Protein AF-A0A1E9BGU8-F1 (afdb_monomer_lite)

Structure (mmCIF, N/CA/C/O backbone):
data_AF-A0A1E9BGU8-F1
#
_entry.id   AF-A0A1E9BGU8-F1
#
loop_
_atom_site.group_PDB
_atom_site.id
_atom_site.type_symbol
_atom_site.label_atom_id
_atom_site.label_alt_id
_atom_site.label_comp_id
_atom_site.label_asym_id
_atom_site.label_entity_id
_atom_site.label_seq_id
_atom_site.pdbx_PDB_ins_code
_atom_site.Cartn_x
_atom_site.Cartn_y
_atom_site.Cartn_z
_atom_site.occupancy
_atom_site.B_iso_or_equiv
_atom_site.auth_seq_id
_atom_site.auth_comp_id
_atom_site.auth_asym_id
_atom_site.auth_atom_id
_atom_site.pdbx_PDB_model_num
ATOM 1 N N . MET A 1 1 ? 5.482 9.293 1.873 1.00 89.56 1 MET A N 1
ATOM 2 C CA . MET A 1 1 ? 5.888 9.125 0.459 1.00 89.56 1 MET A CA 1
ATOM 3 C C . MET A 1 1 ? 7.129 8.254 0.411 1.00 89.56 1 MET A C 1
ATOM 5 O O . MET A 1 1 ? 7.920 8.327 1.342 1.00 89.56 1 MET A O 1
ATOM 9 N N . VAL A 1 2 ? 7.296 7.452 -0.636 1.00 93.44 2 VAL A N 1
ATOM 10 C CA . VAL A 1 2 ? 8.467 6.584 -0.849 1.00 93.44 2 VAL A CA 1
ATOM 11 C C . VAL A 1 2 ? 9.150 6.979 -2.156 1.00 93.44 2 VAL A C 1
ATOM 13 O O . VAL A 1 2 ? 8.458 7.270 -3.130 1.00 93.44 2 VAL A O 1
ATOM 16 N N . ASN A 1 3 ? 10.486 7.008 -2.185 1.00 94.31 3 ASN A N 1
ATOM 17 C CA . ASN A 1 3 ? 11.248 7.321 -3.396 1.00 94.31 3 ASN A CA 1
ATOM 18 C C . ASN A 1 3 ? 11.248 6.113 -4.350 1.00 94.31 3 ASN A C 1
ATOM 20 O O . ASN A 1 3 ? 12.019 5.166 -4.185 1.00 94.31 3 ASN A O 1
ATOM 24 N N . ALA A 1 4 ? 10.375 6.151 -5.356 1.00 95.06 4 ALA A N 1
ATOM 25 C CA . ALA A 1 4 ? 10.219 5.088 -6.340 1.00 95.06 4 ALA A CA 1
ATOM 26 C C . ALA A 1 4 ? 11.440 4.972 -7.263 1.00 95.06 4 ALA A C 1
ATOM 28 O O . ALA A 1 4 ? 11.800 3.867 -7.656 1.00 95.06 4 ALA A O 1
ATOM 29 N N . THR A 1 5 ? 12.114 6.083 -7.581 1.00 94.81 5 THR A N 1
ATOM 30 C CA . THR A 1 5 ? 13.339 6.066 -8.401 1.00 94.81 5 THR A CA 1
ATOM 31 C C . THR A 1 5 ? 14.452 5.282 -7.711 1.00 94.81 5 THR A C 1
ATOM 33 O O . THR A 1 5 ? 15.125 4.479 -8.354 1.00 94.81 5 THR A O 1
ATOM 36 N N . GLN A 1 6 ? 14.627 5.479 -6.403 1.00 93.44 6 GLN A N 1
ATOM 37 C CA . GLN A 1 6 ? 15.632 4.752 -5.632 1.00 93.44 6 GLN A CA 1
ATOM 38 C C . GLN A 1 6 ? 15.322 3.252 -5.559 1.00 93.44 6 GLN A C 1
ATOM 40 O O . GLN A 1 6 ? 16.230 2.444 -5.741 1.00 93.44 6 GLN A O 1
ATOM 45 N N . LEU A 1 7 ? 14.052 2.882 -5.354 1.00 93.06 7 LEU A N 1
ATOM 46 C CA . LEU A 1 7 ? 13.619 1.480 -5.336 1.00 93.06 7 LEU A CA 1
ATOM 47 C C . LEU A 1 7 ? 13.820 0.797 -6.692 1.00 93.06 7 LEU A C 1
ATOM 49 O O . LEU A 1 7 ? 14.404 -0.281 -6.764 1.00 93.06 7 LEU A O 1
ATOM 53 N N . ALA A 1 8 ? 13.384 1.441 -7.776 1.00 94.94 8 ALA A N 1
ATOM 54 C CA . ALA A 1 8 ? 13.435 0.869 -9.119 1.00 94.94 8 ALA A CA 1
ATOM 55 C C . ALA A 1 8 ? 14.866 0.637 -9.622 1.00 94.94 8 ALA A C 1
ATOM 57 O O . ALA A 1 8 ? 15.094 -0.248 -10.447 1.00 94.94 8 ALA A O 1
ATOM 58 N N . LYS A 1 9 ? 15.833 1.410 -9.103 1.00 93.19 9 LYS A N 1
ATOM 59 C CA . LYS A 1 9 ? 17.244 1.345 -9.498 1.00 93.19 9 LYS A CA 1
ATOM 60 C C . LYS A 1 9 ? 17.832 -0.058 -9.335 1.00 93.19 9 LYS A C 1
ATOM 62 O O . LYS A 1 9 ? 18.594 -0.482 -10.197 1.00 93.19 9 LYS A O 1
ATOM 67 N N . ILE A 1 10 ? 17.467 -0.768 -8.266 1.00 93.62 10 ILE A N 1
ATOM 68 C CA . ILE A 1 10 ? 17.965 -2.124 -7.973 1.00 93.62 10 ILE A CA 1
ATOM 69 C C . ILE A 1 10 ? 17.467 -3.126 -9.026 1.00 93.62 10 ILE A C 1
ATOM 71 O O . ILE A 1 10 ? 18.187 -4.041 -9.403 1.00 93.62 10 ILE A O 1
ATOM 75 N N . TYR A 1 11 ? 16.265 -2.899 -9.556 1.00 95.06 11 TYR A N 1
ATOM 76 C CA . TYR A 1 11 ? 15.614 -3.752 -10.551 1.00 95.06 11 TYR A CA 1
ATOM 77 C C . TYR A 1 11 ? 15.898 -3.326 -11.999 1.00 95.06 11 TYR A C 1
ATOM 79 O O . TYR A 1 11 ? 15.329 -3.897 -12.925 1.00 95.06 11 TYR A O 1
ATOM 87 N N . GLY A 1 12 ? 16.713 -2.285 -12.217 1.00 94.31 12 GLY A N 1
ATOM 88 C CA . GLY A 1 12 ? 16.989 -1.745 -13.553 1.00 94.31 12 GLY A CA 1
ATOM 89 C C . GLY A 1 12 ? 15.762 -1.157 -14.268 1.00 94.31 12 GLY A C 1
ATOM 90 O O . GLY A 1 12 ? 15.791 -0.976 -15.483 1.00 94.31 12 GLY A O 1
ATOM 91 N N . LYS A 1 13 ? 14.685 -0.856 -13.534 1.00 95.56 13 LYS A N 1
ATOM 92 C CA . LYS A 1 13 ? 13.404 -0.364 -14.068 1.00 95.56 13 LYS A CA 1
ATOM 93 C C . LYS A 1 13 ? 13.246 1.139 -13.831 1.00 95.56 13 LYS A C 1
ATOM 95 O O . LYS A 1 13 ? 13.905 1.714 -12.961 1.00 95.56 13 LYS A O 1
ATOM 100 N N . ARG A 1 14 ? 12.352 1.799 -14.579 1.00 94.50 14 ARG A N 1
ATOM 101 C CA . ARG A 1 14 ? 12.018 3.218 -14.366 1.00 94.50 14 ARG A CA 1
ATOM 102 C C . ARG A 1 14 ? 10.588 3.364 -13.839 1.00 94.50 14 ARG A C 1
ATOM 104 O O . ARG A 1 14 ? 9.680 2.752 -14.394 1.00 94.50 14 ARG A O 1
ATOM 111 N N . PRO A 1 15 ? 10.343 4.223 -12.829 1.00 95.44 15 PRO A N 1
ATOM 112 C CA . PRO A 1 15 ? 8.984 4.486 -12.345 1.00 95.44 15 PRO A CA 1
ATOM 113 C C . PRO A 1 15 ? 8.026 4.980 -13.434 1.00 95.44 15 PRO A C 1
ATOM 115 O O . PRO A 1 15 ? 6.838 4.687 -13.382 1.00 95.44 15 PRO A O 1
ATOM 118 N N . ASN A 1 16 ? 8.542 5.703 -14.432 1.00 95.19 16 ASN A N 1
ATOM 119 C CA . ASN A 1 16 ? 7.742 6.189 -15.553 1.00 95.19 16 ASN A CA 1
ATOM 120 C C . ASN A 1 16 ? 7.117 5.048 -16.371 1.00 95.19 16 ASN A C 1
ATOM 122 O O . ASN A 1 16 ? 5.975 5.170 -16.799 1.00 95.19 16 ASN A O 1
ATOM 126 N N . ASP A 1 17 ? 7.827 3.930 -16.542 1.00 96.44 17 ASP A N 1
ATOM 127 C CA . ASP A 1 17 ? 7.324 2.781 -17.301 1.00 96.44 17 ASP A CA 1
ATOM 128 C C . ASP A 1 17 ? 6.103 2.183 -16.595 1.00 96.44 17 ASP A C 1
ATOM 130 O O . ASP A 1 17 ? 5.080 1.928 -17.222 1.00 96.44 17 ASP A O 1
ATOM 134 N N . TYR A 1 18 ? 6.163 2.064 -15.267 1.00 96.69 18 TYR A N 1
ATOM 135 C CA . TYR A 1 18 ? 5.033 1.635 -14.445 1.00 96.69 18 TYR A CA 1
ATOM 136 C C . TYR A 1 18 ? 3.850 2.609 -14.502 1.00 96.69 18 TYR A C 1
ATOM 138 O O . TYR A 1 18 ? 2.710 2.181 -14.674 1.00 96.69 18 TYR A O 1
ATOM 146 N N . LEU A 1 19 ? 4.110 3.914 -14.377 1.00 95.81 19 LEU A N 1
ATOM 147 C CA . LEU A 1 19 ? 3.069 4.948 -14.421 1.00 95.81 19 LEU A CA 1
ATOM 148 C C . LEU A 1 19 ? 2.407 5.059 -15.802 1.00 95.81 19 LEU A C 1
ATOM 150 O O . LEU A 1 19 ? 1.252 5.459 -15.905 1.00 95.81 19 LEU A O 1
ATOM 154 N N . SER A 1 20 ? 3.105 4.650 -16.863 1.00 96.06 20 SER A N 1
ATOM 155 C CA . SER A 1 20 ? 2.548 4.616 -18.217 1.00 96.06 20 SER A CA 1
ATOM 156 C C . SER A 1 20 ? 1.561 3.465 -18.455 1.00 96.06 20 SER A C 1
ATOM 158 O O . SER A 1 20 ? 0.813 3.492 -19.434 1.00 96.06 20 SER A O 1
ATOM 160 N N . LEU A 1 21 ? 1.514 2.459 -17.572 1.00 97.19 21 LEU A N 1
ATOM 161 C CA . LEU A 1 21 ? 0.638 1.304 -17.757 1.00 97.19 21 LEU A CA 1
ATOM 162 C C . LEU A 1 21 ? -0.845 1.691 -17.596 1.00 97.19 21 LEU A C 1
ATOM 164 O O . LEU A 1 21 ? -1.208 2.372 -16.630 1.00 97.19 21 LEU A O 1
ATOM 168 N N . PRO A 1 22 ? -1.747 1.190 -18.463 1.00 97.25 22 PRO A N 1
ATOM 169 C CA . PRO A 1 22 ? -3.182 1.449 -18.334 1.00 97.25 22 PRO A CA 1
ATOM 170 C C . PRO A 1 22 ? -3.757 1.003 -16.984 1.00 97.25 22 PRO A C 1
ATOM 172 O O . PRO A 1 22 ? -4.556 1.720 -16.387 1.00 97.25 22 PRO A O 1
ATOM 175 N N . ALA A 1 23 ? -3.315 -0.153 -16.476 1.00 96.19 23 ALA A N 1
ATOM 176 C CA . ALA A 1 23 ? -3.755 -0.684 -15.187 1.00 96.19 23 ALA A CA 1
ATOM 177 C C . ALA A 1 23 ? -3.373 0.240 -14.017 1.00 96.19 23 ALA A C 1
ATOM 179 O O . ALA A 1 23 ? -4.198 0.503 -13.144 1.00 96.19 23 ALA A O 1
ATOM 180 N N . THR A 1 24 ? -2.163 0.804 -14.039 1.00 96.38 24 THR A N 1
ATOM 181 C CA . THR A 1 24 ? -1.697 1.760 -13.026 1.00 96.38 24 THR A CA 1
ATOM 182 C C . THR A 1 24 ? -2.552 3.022 -13.024 1.00 96.38 24 THR A C 1
ATOM 184 O O . THR A 1 24 ? -3.001 3.467 -11.970 1.00 96.38 24 THR A O 1
ATOM 187 N N . ASN A 1 25 ? -2.859 3.566 -14.203 1.00 95.12 25 ASN A N 1
ATOM 188 C CA . ASN A 1 25 ? -3.731 4.736 -14.320 1.00 95.12 25 ASN A CA 1
ATOM 189 C C . ASN A 1 25 ? -5.152 4.448 -13.808 1.00 95.12 25 ASN A C 1
ATOM 191 O O . ASN A 1 25 ? -5.765 5.282 -13.139 1.00 95.12 25 ASN A O 1
ATOM 195 N N . GLN A 1 26 ? -5.681 3.248 -14.058 1.00 96.38 26 GLN A N 1
ATOM 196 C CA . GLN A 1 26 ? -6.962 2.823 -13.486 1.00 96.38 26 GLN A CA 1
ATOM 197 C C . GLN A 1 26 ? -6.906 2.724 -11.954 1.00 96.38 26 GLN A C 1
ATOM 199 O O . GLN A 1 26 ? -7.842 3.171 -11.286 1.00 96.38 26 GLN A O 1
ATOM 204 N N . LEU A 1 27 ? -5.813 2.196 -11.394 1.00 95.69 27 LEU A N 1
ATOM 205 C CA . LEU A 1 27 ? -5.597 2.114 -9.949 1.00 95.69 27 LEU A CA 1
ATOM 206 C C . LEU A 1 27 ? -5.540 3.506 -9.303 1.00 95.69 27 LEU A C 1
ATOM 208 O O . LEU A 1 27 ? -6.237 3.746 -8.317 1.00 95.69 27 LEU A O 1
ATOM 212 N N . ILE A 1 28 ? -4.767 4.434 -9.874 1.00 95.31 28 ILE A N 1
ATOM 213 C CA . ILE A 1 28 ? -4.663 5.824 -9.401 1.00 95.31 28 ILE A CA 1
ATOM 214 C C . ILE A 1 28 ? -6.051 6.472 -9.363 1.00 95.31 28 ILE A C 1
ATOM 216 O O . ILE A 1 28 ? -6.478 6.964 -8.318 1.00 95.31 28 ILE A O 1
ATOM 220 N N . ASN A 1 29 ? -6.808 6.367 -10.458 1.00 95.38 29 ASN A N 1
ATOM 221 C CA . ASN A 1 29 ? -8.170 6.893 -10.539 1.00 95.38 29 ASN A CA 1
ATOM 222 C C . ASN A 1 29 ? -9.120 6.252 -9.514 1.00 95.38 29 ASN A C 1
ATOM 224 O O . ASN A 1 29 ? -9.967 6.929 -8.925 1.00 95.38 29 ASN A O 1
ATOM 228 N N . ALA A 1 30 ? -9.003 4.944 -9.273 1.00 96.19 30 ALA A N 1
ATOM 229 C CA . ALA A 1 30 ? -9.791 4.260 -8.252 1.00 96.19 30 ALA A CA 1
ATOM 230 C C . ALA A 1 30 ? -9.466 4.769 -6.837 1.00 96.19 30 ALA A C 1
ATOM 232 O O . ALA A 1 30 ? -10.387 5.006 -6.052 1.00 96.19 30 ALA A O 1
ATOM 233 N N . ILE A 1 31 ? -8.186 4.997 -6.529 1.00 95.06 31 ILE A N 1
ATOM 234 C CA . ILE A 1 31 ? -7.743 5.560 -5.247 1.00 95.06 31 ILE A CA 1
ATOM 235 C C . ILE A 1 31 ? -8.279 6.984 -5.077 1.00 95.06 31 ILE A C 1
ATOM 237 O O . ILE A 1 31 ? -8.852 7.292 -4.030 1.00 95.06 31 ILE A O 1
ATOM 241 N N . THR A 1 32 ? -8.162 7.831 -6.102 1.00 95.00 32 THR A N 1
ATOM 242 C CA . THR A 1 32 ? -8.680 9.206 -6.071 1.00 95.00 32 THR A CA 1
ATOM 243 C C . THR A 1 32 ? -10.179 9.242 -5.800 1.00 95.00 32 THR A C 1
ATOM 245 O O . THR A 1 32 ? -10.614 9.973 -4.913 1.00 95.00 32 THR A O 1
ATOM 248 N N . ARG A 1 33 ? -10.972 8.398 -6.474 1.00 95.25 33 ARG A N 1
ATOM 249 C CA . ARG A 1 33 ? -12.425 8.315 -6.238 1.00 95.25 33 ARG A CA 1
ATOM 250 C C . ARG A 1 33 ? -12.779 7.836 -4.832 1.00 95.25 33 ARG A C 1
ATOM 252 O O . ARG A 1 33 ? -13.716 8.353 -4.238 1.00 95.25 33 ARG A O 1
ATOM 259 N N . LYS A 1 34 ? -12.057 6.842 -4.307 1.00 95.38 34 LYS A N 1
ATOM 260 C CA . LYS A 1 34 ? -12.379 6.224 -3.012 1.00 95.38 34 LYS A CA 1
ATOM 261 C C . LYS A 1 34 ? -11.983 7.092 -1.819 1.00 95.38 34 LYS A C 1
ATOM 263 O O . LYS A 1 34 ? -12.706 7.119 -0.830 1.00 95.38 34 LYS A O 1
ATOM 268 N N . TYR A 1 35 ? -10.829 7.753 -1.892 1.00 93.31 35 TYR A N 1
ATOM 269 C CA . TYR A 1 35 ? -10.242 8.467 -0.753 1.00 93.31 35 TYR A CA 1
ATOM 270 C C . TYR A 1 35 ? -10.261 9.995 -0.901 1.00 93.31 35 TYR A C 1
ATOM 272 O O . TYR A 1 35 ? -9.854 10.686 0.027 1.00 93.31 35 TYR A O 1
ATOM 280 N N . GLY A 1 36 ? -10.694 10.534 -2.047 1.00 91.50 36 GLY A N 1
ATOM 281 C CA . GLY A 1 36 ? -10.695 11.979 -2.308 1.00 91.50 36 GLY A CA 1
ATOM 282 C C . GLY A 1 36 ? -9.293 12.590 -2.434 1.00 91.50 36 GLY A C 1
ATOM 283 O O . GLY A 1 36 ? -9.132 13.797 -2.285 1.00 91.50 36 GLY A O 1
ATOM 284 N N . ILE A 1 37 ? -8.267 11.767 -2.677 1.00 90.56 37 ILE A N 1
ATOM 285 C CA . ILE A 1 37 ? -6.867 12.200 -2.779 1.00 90.56 37 ILE A CA 1
ATOM 286 C C . ILE A 1 37 ? -6.553 12.533 -4.238 1.00 90.56 37 ILE A C 1
ATOM 288 O O . ILE A 1 37 ? -6.738 11.697 -5.124 1.00 90.56 37 ILE A O 1
ATOM 292 N N . SER A 1 38 ? -6.044 13.737 -4.491 1.00 88.69 38 SER A N 1
ATOM 293 C CA . SER A 1 38 ? -5.650 14.160 -5.841 1.00 88.69 38 SER A CA 1
ATOM 294 C C . SER A 1 38 ? -4.419 13.400 -6.356 1.00 88.69 38 SER A C 1
ATOM 296 O O . SER A 1 38 ? -3.554 12.992 -5.580 1.00 88.69 38 SER A O 1
ATOM 298 N N . GLU A 1 39 ? -4.298 13.238 -7.675 1.00 88.00 39 GLU A N 1
ATOM 299 C CA . GLU A 1 39 ? -3.178 12.517 -8.303 1.00 88.00 39 GLU A CA 1
ATOM 300 C C . GLU A 1 39 ? -1.805 13.100 -7.925 1.00 88.00 39 GLU A C 1
ATOM 302 O O . GLU A 1 39 ? -0.880 12.361 -7.594 1.00 88.00 39 GLU A O 1
ATOM 307 N N . ASN A 1 40 ? -1.701 14.427 -7.837 1.00 89.12 40 ASN A N 1
ATOM 308 C CA . ASN A 1 40 ? -0.465 15.122 -7.459 1.00 89.12 40 ASN A CA 1
ATOM 309 C C . ASN A 1 40 ? -0.029 14.842 -6.007 1.00 89.12 40 ASN A C 1
ATOM 311 O O . ASN A 1 40 ? 1.108 15.118 -5.635 1.00 89.12 40 ASN A O 1
ATOM 315 N N . GLN A 1 41 ? -0.924 14.319 -5.164 1.00 90.00 41 GLN A N 1
ATOM 316 C CA . GLN A 1 41 ? -0.601 13.849 -3.811 1.00 90.00 41 GLN A CA 1
ATOM 317 C C . GLN A 1 41 ? -0.249 12.355 -3.789 1.00 90.00 41 GLN A C 1
ATOM 319 O O . GLN A 1 41 ? 0.387 11.877 -2.848 1.00 90.00 41 GLN A O 1
ATOM 324 N N . LEU A 1 42 ? -0.647 11.618 -4.826 1.00 92.75 42 LEU A N 1
ATOM 325 C CA . LEU A 1 42 ? -0.351 10.205 -5.008 1.00 92.75 42 LEU A CA 1
ATOM 326 C C . LEU A 1 42 ? 1.022 9.983 -5.651 1.00 92.75 42 LEU A C 1
ATOM 328 O O . LEU A 1 42 ? 1.742 9.068 -5.240 1.00 92.75 42 LEU A O 1
ATOM 332 N N . VAL A 1 43 ? 1.398 10.834 -6.607 1.00 94.75 43 VAL A N 1
ATOM 333 C CA . VAL A 1 43 ? 2.681 10.789 -7.315 1.00 94.75 43 VAL A CA 1
ATOM 334 C C . VAL A 1 43 ? 3.267 12.197 -7.417 1.00 94.75 43 VAL A C 1
ATOM 336 O O . VAL A 1 43 ? 2.616 13.121 -7.890 1.00 94.75 43 VAL A O 1
ATOM 339 N N . ILE A 1 44 ? 4.521 12.361 -6.990 1.00 93.94 44 ILE A N 1
ATOM 340 C CA . ILE A 1 44 ? 5.253 13.632 -7.066 1.00 93.94 44 ILE A CA 1
ATOM 341 C C . ILE A 1 44 ? 6.571 13.407 -7.798 1.00 93.94 44 ILE A C 1
ATOM 343 O O . ILE A 1 44 ? 7.401 12.614 -7.358 1.00 93.94 44 ILE A O 1
ATOM 347 N N . SER A 1 45 ? 6.806 14.158 -8.869 1.00 92.56 45 SER A N 1
ATOM 348 C CA . SER A 1 45 ? 8.092 14.177 -9.569 1.00 92.56 45 SER A CA 1
ATOM 349 C C . SER A 1 45 ? 8.903 15.397 -9.141 1.00 92.56 45 SER A C 1
ATOM 351 O O . SER A 1 45 ? 8.449 16.531 -9.276 1.00 92.56 45 SER A O 1
ATOM 353 N N . LYS A 1 46 ? 10.111 15.169 -8.619 1.00 92.88 46 LYS A N 1
ATOM 354 C CA . LYS A 1 46 ? 11.068 16.219 -8.250 1.00 92.88 46 LYS A CA 1
ATOM 355 C C . LYS A 1 46 ? 12.284 16.157 -9.165 1.00 92.88 46 LYS A C 1
ATOM 357 O O . LYS A 1 46 ? 12.870 15.090 -9.342 1.00 92.88 46 LYS A O 1
ATOM 362 N N . ALA A 1 47 ? 12.679 17.296 -9.725 1.00 87.44 47 ALA A N 1
ATOM 363 C CA . ALA A 1 47 ? 13.905 17.399 -10.511 1.00 87.44 47 ALA A CA 1
ATOM 364 C C . ALA A 1 47 ? 15.154 17.228 -9.623 1.00 87.44 47 ALA A C 1
ATOM 366 O O . ALA A 1 47 ? 15.127 17.543 -8.434 1.00 87.44 47 ALA A O 1
ATOM 367 N N . GLY A 1 48 ? 16.252 16.743 -10.210 1.00 84.44 48 GLY A N 1
ATOM 368 C CA . GLY A 1 48 ? 17.530 16.527 -9.521 1.00 84.44 48 GLY A CA 1
ATOM 369 C C . GLY A 1 48 ? 17.892 15.052 -9.326 1.00 84.44 48 GLY A C 1
ATOM 370 O O . GLY A 1 48 ? 17.158 14.147 -9.722 1.00 84.44 48 GLY A O 1
ATOM 371 N N . SER A 1 49 ? 19.060 14.799 -8.733 1.00 78.69 49 SER A N 1
ATOM 372 C CA . SER A 1 49 ? 19.543 13.439 -8.472 1.00 78.69 49 SER A CA 1
ATOM 373 C C . SER A 1 49 ? 18.793 12.792 -7.302 1.00 78.69 49 SER A C 1
ATOM 375 O O . SER A 1 49 ? 18.375 13.474 -6.367 1.00 78.69 49 SER A O 1
ATOM 377 N N . SER A 1 50 ? 18.690 11.457 -7.301 1.00 78.25 50 SER A N 1
ATOM 378 C CA . SER A 1 50 ? 18.064 10.712 -6.194 1.00 78.25 50 SER A CA 1
ATOM 379 C C . SER A 1 50 ? 18.726 10.963 -4.838 1.00 78.25 50 SER A C 1
ATOM 381 O O . SER A 1 50 ? 18.054 10.878 -3.816 1.00 78.25 50 SER A O 1
ATOM 383 N N . HIS A 1 51 ? 20.026 11.267 -4.826 1.00 78.19 51 HIS A N 1
ATOM 384 C CA . HIS A 1 51 ? 20.776 11.552 -3.603 1.00 78.19 51 HIS A CA 1
ATOM 385 C C . HIS A 1 51 ? 20.426 12.929 -3.016 1.00 78.19 51 HIS A C 1
ATOM 387 O O . HIS A 1 51 ? 20.446 13.105 -1.805 1.00 78.19 51 HIS A O 1
ATOM 393 N N . ASN A 1 52 ? 20.011 13.876 -3.864 1.00 84.56 52 ASN A N 1
ATOM 394 C CA . ASN A 1 52 ? 19.631 15.236 -3.474 1.00 84.56 52 ASN A CA 1
ATOM 395 C C . ASN A 1 52 ? 18.104 15.399 -3.334 1.00 84.56 52 ASN A C 1
ATOM 397 O O . ASN A 1 52 ? 17.579 16.504 -3.440 1.00 84.56 52 ASN A O 1
ATOM 401 N N . GLY A 1 53 ? 17.370 14.296 -3.149 1.00 81.25 53 GLY A N 1
ATOM 402 C CA . GLY A 1 53 ? 15.910 14.307 -3.005 1.00 81.25 53 GLY A CA 1
ATOM 403 C C . GLY A 1 53 ? 15.116 14.403 -4.317 1.00 81.25 53 GLY A C 1
ATOM 404 O O . GLY A 1 53 ? 13.886 14.501 -4.276 1.00 81.25 53 GLY A O 1
ATOM 405 N N . GLY A 1 54 ? 15.788 14.345 -5.471 1.00 90.81 54 GLY A N 1
ATOM 406 C CA . GLY A 1 54 ? 15.155 14.229 -6.784 1.00 90.81 54 GLY A CA 1
ATOM 407 C C . GLY A 1 54 ? 14.598 12.827 -7.054 1.00 90.81 54 GLY A C 1
ATOM 408 O O . GLY A 1 54 ? 14.931 11.857 -6.372 1.00 90.81 54 GLY A O 1
ATOM 409 N N . GLY A 1 55 ? 13.730 12.715 -8.054 1.00 93.44 55 GLY A N 1
ATOM 410 C CA . GLY A 1 55 ? 13.089 11.466 -8.462 1.00 93.44 55 GLY A CA 1
ATOM 411 C C . GLY A 1 55 ? 11.568 11.483 -8.336 1.00 93.44 55 GLY A C 1
ATOM 412 O O . GLY A 1 55 ? 10.945 12.499 -8.024 1.00 93.44 55 GLY A O 1
ATOM 413 N N . THR A 1 56 ? 10.972 10.329 -8.606 1.00 95.31 56 THR A N 1
ATOM 414 C CA . THR A 1 56 ? 9.536 10.082 -8.508 1.00 95.31 56 THR A CA 1
ATOM 415 C C . THR A 1 56 ? 9.220 9.529 -7.129 1.00 95.31 56 THR A C 1
ATOM 417 O O . THR A 1 56 ? 9.808 8.543 -6.685 1.00 95.31 56 THR A O 1
ATOM 420 N N . TRP A 1 57 ? 8.268 10.154 -6.456 1.00 95.25 57 TRP A N 1
ATOM 421 C CA . TRP A 1 57 ? 7.820 9.813 -5.119 1.00 95.25 57 TRP A CA 1
ATOM 422 C C . TRP A 1 57 ? 6.385 9.316 -5.181 1.00 95.25 57 TRP A C 1
ATOM 424 O O . TRP A 1 57 ? 5.538 9.978 -5.771 1.00 95.25 57 TRP A O 1
ATOM 434 N N . MET A 1 58 ? 6.106 8.179 -4.550 1.00 95.69 58 MET A N 1
ATOM 435 C CA . MET A 1 58 ? 4.782 7.557 -4.566 1.00 95.69 58 MET A CA 1
ATOM 436 C C . MET A 1 58 ? 4.178 7.468 -3.163 1.00 95.69 58 MET A C 1
ATOM 438 O O . MET A 1 58 ? 4.875 7.292 -2.154 1.00 95.69 58 MET A O 1
ATOM 442 N N . HIS A 1 59 ? 2.857 7.587 -3.101 1.00 95.69 59 HIS A N 1
ATOM 443 C CA . HIS A 1 59 ? 2.071 7.386 -1.895 1.00 95.69 59 HIS A CA 1
ATOM 444 C C . HIS A 1 59 ? 1.945 5.895 -1.548 1.00 95.69 59 HIS A C 1
ATOM 446 O O . HIS A 1 59 ? 1.918 5.039 -2.431 1.00 95.69 59 HIS A O 1
ATOM 452 N N . ARG A 1 60 ? 1.808 5.576 -0.250 1.00 93.38 60 ARG A N 1
ATOM 453 C CA . ARG A 1 60 ? 1.766 4.194 0.275 1.00 93.38 60 ARG A CA 1
ATOM 454 C C . ARG A 1 60 ? 0.757 3.301 -0.458 1.00 93.38 60 ARG A C 1
ATOM 456 O O . ARG A 1 60 ? 1.037 2.127 -0.662 1.00 93.38 60 ARG A O 1
ATOM 463 N N . LEU A 1 61 ? -0.385 3.863 -0.857 1.00 92.12 61 LEU A N 1
ATOM 464 C CA . LEU A 1 61 ? -1.468 3.134 -1.529 1.00 92.12 61 LEU A CA 1
ATOM 465 C C . LEU A 1 61 ? -1.105 2.625 -2.934 1.00 92.12 61 LEU A C 1
ATOM 467 O O . LEU A 1 61 ? -1.727 1.679 -3.393 1.00 92.12 61 LEU A O 1
ATOM 471 N N . ILE A 1 62 ? -0.109 3.221 -3.594 1.00 94.88 62 ILE A N 1
ATOM 472 C CA . ILE A 1 62 ? 0.365 2.796 -4.924 1.00 94.88 62 ILE A CA 1
ATOM 473 C C . ILE A 1 62 ? 1.672 2.012 -4.805 1.00 94.88 62 ILE A C 1
ATOM 475 O O . ILE A 1 62 ? 1.919 1.092 -5.574 1.00 94.88 62 ILE A O 1
ATOM 479 N N . VAL A 1 63 ? 2.503 2.337 -3.808 1.00 94.56 63 VAL A N 1
ATOM 480 C CA . VAL A 1 63 ? 3.836 1.737 -3.633 1.00 94.56 63 VAL A CA 1
ATOM 481 C C . VAL A 1 63 ? 3.793 0.209 -3.571 1.00 94.56 63 VAL A C 1
ATOM 483 O O . VAL A 1 63 ? 4.701 -0.426 -4.094 1.00 94.56 63 VAL A O 1
ATOM 486 N N . VAL A 1 64 ? 2.768 -0.394 -2.962 1.00 93.56 64 VAL A N 1
ATOM 487 C CA . VAL A 1 64 ? 2.667 -1.863 -2.875 1.00 93.56 64 VAL A CA 1
ATOM 488 C C . VAL A 1 64 ? 2.457 -2.490 -4.254 1.00 93.56 64 VAL A C 1
ATOM 490 O O . VAL A 1 64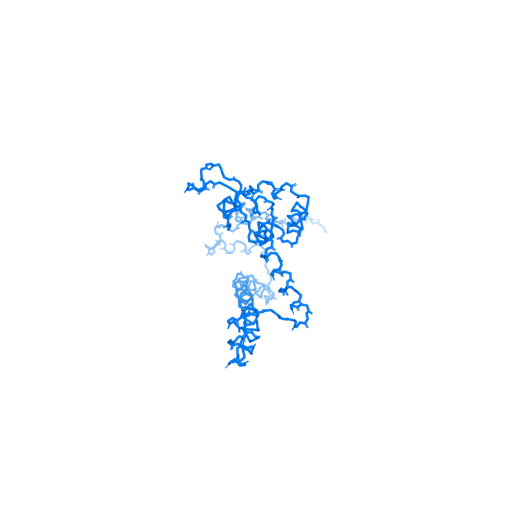 ? 3.124 -3.464 -4.586 1.00 93.56 64 VAL A O 1
ATOM 493 N N . ASP A 1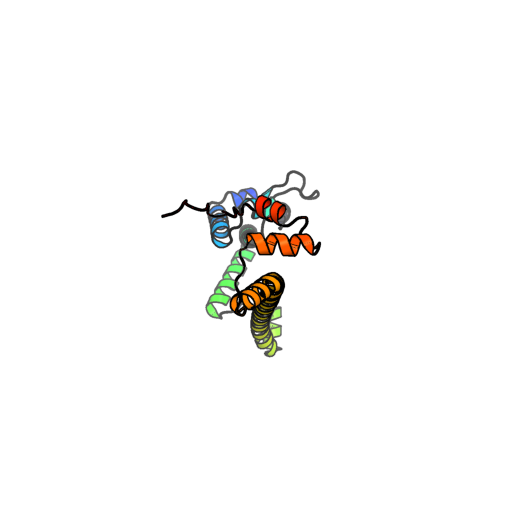 65 ? 1.578 -1.920 -5.079 1.00 95.94 65 ASP A N 1
ATOM 494 C CA . ASP A 1 65 ? 1.379 -2.370 -6.462 1.00 95.94 65 ASP A CA 1
ATOM 495 C C . ASP A 1 65 ? 2.639 -2.135 -7.309 1.00 95.94 65 ASP A C 1
ATOM 497 O O . ASP A 1 65 ? 3.098 -3.029 -8.018 1.00 95.94 65 ASP A O 1
ATOM 501 N N . PHE A 1 66 ? 3.291 -0.984 -7.127 1.00 96.94 66 PHE A N 1
ATOM 502 C CA . PHE A 1 66 ? 4.575 -0.697 -7.757 1.00 96.94 66 PHE A CA 1
ATOM 503 C C . PHE A 1 66 ? 5.652 -1.734 -7.405 1.00 96.94 66 PHE A C 1
ATOM 505 O O . PHE A 1 66 ? 6.363 -2.206 -8.289 1.00 96.94 66 PHE A O 1
ATOM 512 N N . CYS A 1 67 ? 5.766 -2.134 -6.136 1.00 96.12 67 CYS A N 1
ATOM 513 C CA . CYS A 1 67 ? 6.731 -3.153 -5.718 1.00 96.12 67 CYS A CA 1
ATOM 514 C C . CYS A 1 67 ? 6.416 -4.527 -6.330 1.00 96.12 67 CYS A C 1
ATOM 516 O O . CYS A 1 67 ? 7.336 -5.205 -6.777 1.00 96.12 67 CYS A O 1
ATOM 518 N N . GLN A 1 68 ? 5.138 -4.905 -6.433 1.00 96.31 68 GLN A N 1
ATOM 519 C CA . GLN A 1 68 ? 4.717 -6.129 -7.133 1.00 96.31 68 GLN A CA 1
ATOM 520 C C . GLN A 1 68 ? 5.021 -6.088 -8.640 1.00 96.31 68 GLN A C 1
ATOM 522 O O . GLN A 1 68 ? 5.220 -7.121 -9.273 1.00 96.31 68 GLN A O 1
ATOM 527 N N . TRP A 1 69 ? 5.045 -4.902 -9.250 1.00 97.00 69 TRP A N 1
ATOM 528 C CA . TRP A 1 69 ? 5.487 -4.747 -10.636 1.00 97.00 69 TRP A CA 1
ATOM 529 C C . TRP A 1 69 ? 7.016 -4.832 -10.783 1.00 97.00 69 TRP A C 1
ATOM 531 O O . TRP A 1 69 ? 7.526 -5.282 -11.818 1.00 97.00 69 TRP A O 1
ATOM 541 N N . LEU A 1 70 ? 7.769 -4.401 -9.766 1.00 96.75 70 LEU A N 1
ATOM 542 C CA . LEU A 1 70 ? 9.228 -4.505 -9.754 1.00 96.75 70 LEU A CA 1
ATOM 543 C C . LEU A 1 70 ? 9.686 -5.963 -9.656 1.00 96.75 70 LEU A C 1
ATOM 545 O O . LEU A 1 70 ? 10.529 -6.359 -10.466 1.00 96.75 70 LEU A O 1
ATOM 549 N N . ASP A 1 71 ? 9.089 -6.734 -8.746 1.00 96.12 71 ASP A N 1
ATOM 550 C CA . ASP A 1 71 ? 9.478 -8.102 -8.401 1.00 96.12 71 ASP A CA 1
ATOM 551 C C . ASP A 1 71 ? 8.299 -9.086 -8.514 1.00 96.12 71 ASP A C 1
ATOM 553 O O . ASP A 1 71 ? 7.262 -8.935 -7.861 1.00 96.12 71 ASP A O 1
ATOM 557 N N . ILE A 1 72 ? 8.478 -10.113 -9.349 1.00 96.12 72 ILE A N 1
ATOM 558 C CA . ILE A 1 72 ? 7.462 -11.138 -9.596 1.00 96.12 72 ILE A CA 1
ATOM 559 C C . ILE A 1 72 ? 7.279 -12.074 -8.398 1.00 96.12 72 ILE A C 1
ATOM 561 O O . ILE A 1 72 ? 6.151 -12.497 -8.139 1.00 96.12 72 ILE A O 1
ATOM 565 N N . ASP A 1 73 ? 8.339 -12.341 -7.635 1.00 96.19 73 ASP A N 1
ATOM 566 C CA . ASP A 1 73 ? 8.278 -13.230 -6.474 1.00 96.19 73 ASP A CA 1
ATOM 567 C C . ASP A 1 73 ? 7.497 -12.558 -5.342 1.00 96.19 73 ASP A C 1
ATOM 569 O O . ASP A 1 73 ? 6.624 -13.167 -4.720 1.00 96.19 73 ASP A O 1
ATOM 573 N N . LEU A 1 74 ? 7.702 -11.250 -5.151 1.00 95.19 74 LEU A N 1
ATOM 574 C CA . LEU A 1 74 ? 6.885 -10.451 -4.238 1.00 95.19 74 LEU A CA 1
ATOM 575 C C . LEU A 1 74 ? 5.406 -10.435 -4.648 1.00 95.19 74 LEU A C 1
ATOM 577 O O . LEU A 1 74 ? 4.524 -10.490 -3.787 1.00 95.19 74 LEU A O 1
ATOM 581 N N . LYS A 1 75 ? 5.112 -10.356 -5.951 1.00 96.12 75 LYS A N 1
ATOM 582 C CA . LYS A 1 75 ? 3.735 -10.410 -6.460 1.00 96.12 75 LYS A CA 1
ATOM 583 C C . LYS A 1 75 ? 3.074 -11.756 -6.179 1.00 96.12 75 LYS A C 1
ATOM 585 O O . LYS A 1 75 ? 1.915 -11.784 -5.755 1.00 96.12 75 LYS A O 1
ATOM 590 N N . LEU A 1 76 ? 3.799 -12.853 -6.389 1.00 96.06 76 LEU A N 1
ATOM 591 C CA . LEU A 1 76 ? 3.323 -14.190 -6.051 1.00 96.06 76 LEU A CA 1
ATOM 592 C C . LEU A 1 76 ? 3.036 -14.291 -4.549 1.00 96.06 76 LEU A C 1
ATOM 594 O O . LEU A 1 76 ? 1.917 -14.628 -4.170 1.00 96.06 76 LEU A O 1
ATOM 598 N N . TRP A 1 77 ? 3.981 -13.870 -3.707 1.00 93.69 77 TRP A N 1
ATOM 599 C CA . TRP A 1 77 ? 3.821 -13.876 -2.253 1.00 93.69 77 TRP A CA 1
ATOM 600 C C . TRP A 1 77 ? 2.608 -13.054 -1.782 1.00 93.69 77 TRP A C 1
ATOM 602 O O . TRP A 1 77 ? 1.822 -13.511 -0.954 1.00 93.69 77 TRP A O 1
ATOM 612 N N . CYS A 1 78 ? 2.393 -11.856 -2.340 1.00 93.75 78 CYS A N 1
ATOM 613 C CA . CYS A 1 78 ? 1.208 -11.047 -2.024 1.00 93.75 78 CYS A CA 1
ATOM 614 C C . CYS A 1 78 ? -0.096 -11.758 -2.420 1.00 93.75 78 CYS A C 1
ATOM 616 O O . CYS A 1 78 ? -1.094 -11.661 -1.705 1.00 93.75 78 CYS A O 1
ATOM 618 N N . THR A 1 79 ? -0.087 -12.474 -3.546 1.00 94.31 79 THR A N 1
ATOM 619 C CA . THR A 1 79 ? -1.247 -13.232 -4.033 1.00 94.31 79 THR A CA 1
ATOM 620 C C . THR A 1 79 ? -1.567 -14.403 -3.102 1.00 94.31 79 THR A C 1
ATOM 622 O O . THR A 1 79 ? -2.728 -14.594 -2.749 1.00 94.31 79 THR A O 1
ATOM 625 N N . GLU A 1 80 ? -0.553 -15.130 -2.631 1.00 93.31 80 GLU A N 1
ATOM 626 C CA . GLU A 1 80 ? -0.714 -16.202 -1.639 1.00 93.31 80 GLU A CA 1
ATOM 627 C C . GLU A 1 80 ? -1.273 -15.672 -0.314 1.00 93.31 80 GLU A C 1
ATOM 629 O O . GLU A 1 80 ? -2.173 -16.272 0.268 1.00 93.31 80 GLU A O 1
ATOM 634 N N . LYS A 1 81 ? -0.801 -14.504 0.142 1.00 91.31 81 LYS A N 1
ATOM 635 C CA . LYS A 1 81 ? -1.314 -13.858 1.360 1.00 91.31 81 LYS A CA 1
ATOM 636 C C . LYS A 1 81 ? -2.765 -13.403 1.223 1.00 91.31 81 LYS A C 1
ATOM 638 O O . LYS A 1 81 ? -3.522 -13.457 2.193 1.00 91.31 81 LYS A O 1
ATOM 643 N N . LEU A 1 82 ? -3.172 -12.977 0.029 1.00 91.44 82 LEU A N 1
ATOM 644 C CA . LEU A 1 82 ? -4.565 -12.644 -0.253 1.00 91.44 82 LEU A CA 1
ATOM 645 C C . LEU A 1 82 ? -5.455 -13.897 -0.277 1.00 91.44 82 LEU A C 1
ATOM 647 O O . LEU A 1 82 ? -6.559 -13.859 0.258 1.00 91.44 82 LEU A O 1
ATOM 651 N N . ASP A 1 83 ? -4.980 -15.004 -0.850 1.00 91.25 83 ASP A N 1
ATOM 652 C CA . ASP A 1 83 ? -5.693 -16.288 -0.832 1.00 91.25 83 ASP A CA 1
ATOM 653 C C . ASP A 1 83 ? -5.832 -16.843 0.598 1.00 91.25 83 ASP A C 1
ATOM 655 O O . ASP A 1 83 ? -6.919 -17.252 1.004 1.00 91.25 83 ASP A O 1
ATOM 659 N N . GLU A 1 84 ? -4.777 -16.759 1.413 1.00 86.50 84 GLU A N 1
ATOM 660 C CA . GLU A 1 84 ? -4.817 -17.091 2.844 1.00 86.50 84 GLU A CA 1
ATOM 661 C C . GLU A 1 84 ? -5.904 -16.285 3.576 1.00 86.50 84 GLU A C 1
ATOM 663 O O . GLU A 1 84 ? -6.723 -16.854 4.302 1.00 86.50 84 GLU A O 1
ATOM 668 N N . LEU A 1 85 ? -5.971 -14.973 3.319 1.00 90.12 85 LEU A N 1
ATOM 669 C CA . LEU A 1 85 ? -6.988 -14.095 3.895 1.00 90.12 85 LEU A CA 1
ATOM 670 C C . LEU A 1 85 ? -8.410 -14.508 3.482 1.00 90.12 85 LEU A C 1
ATOM 672 O O . LEU A 1 85 ? -9.312 -14.480 4.316 1.00 90.12 85 LEU A O 1
ATOM 676 N N . MET A 1 86 ? -8.616 -14.910 2.226 1.00 84.25 86 MET A N 1
ATOM 677 C CA . MET A 1 86 ? -9.922 -15.372 1.741 1.00 84.25 86 MET A CA 1
ATOM 678 C C . MET A 1 86 ? -10.349 -16.698 2.379 1.00 84.25 86 MET A C 1
ATOM 680 O O . MET A 1 86 ? -11.536 -16.898 2.633 1.00 84.25 86 MET A O 1
ATOM 684 N N . ARG A 1 87 ? -9.402 -17.602 2.654 1.00 79.94 87 ARG A N 1
ATOM 685 C CA . ARG A 1 87 ? -9.688 -18.921 3.243 1.00 79.94 87 ARG A CA 1
ATOM 686 C C . ARG A 1 87 ? -9.910 -18.867 4.749 1.00 79.94 87 ARG A C 1
ATOM 688 O O . ARG A 1 87 ? -10.800 -19.545 5.255 1.00 79.94 87 ARG A O 1
ATOM 695 N N . TYR A 1 88 ? -9.095 -18.092 5.460 1.00 80.88 88 TYR A N 1
ATOM 696 C CA . TYR A 1 88 ? -9.023 -18.141 6.923 1.00 80.88 88 TYR A CA 1
ATOM 697 C C . TYR A 1 88 ? -9.506 -16.858 7.611 1.00 80.88 88 TYR A C 1
ATOM 699 O O . TYR A 1 88 ? -9.602 -16.819 8.835 1.00 80.88 88 TYR A O 1
ATOM 707 N N . GLY A 1 89 ? -9.809 -15.796 6.857 1.00 78.88 89 GLY A N 1
ATOM 708 C CA . GLY A 1 89 ? -10.266 -14.510 7.395 1.00 78.88 89 GLY A CA 1
ATOM 709 C C . GLY A 1 89 ? -9.172 -13.678 8.077 1.00 78.88 89 GLY A C 1
ATOM 710 O O . GLY A 1 89 ? -9.441 -12.568 8.531 1.00 78.88 89 GLY A O 1
ATOM 711 N N . MET A 1 90 ? -7.936 -14.181 8.131 1.00 78.19 90 MET A N 1
ATOM 712 C CA . MET A 1 90 ? -6.758 -13.473 8.630 1.00 78.19 90 MET A CA 1
ATOM 713 C C . MET A 1 90 ? -5.510 -13.891 7.849 1.00 78.19 90 MET A C 1
ATOM 715 O O . MET A 1 90 ? -5.466 -14.975 7.276 1.00 78.19 90 MET A O 1
ATOM 719 N N . THR A 1 91 ? -4.489 -13.036 7.844 1.00 78.38 91 THR A N 1
ATOM 720 C CA . THR A 1 91 ? -3.147 -13.382 7.361 1.00 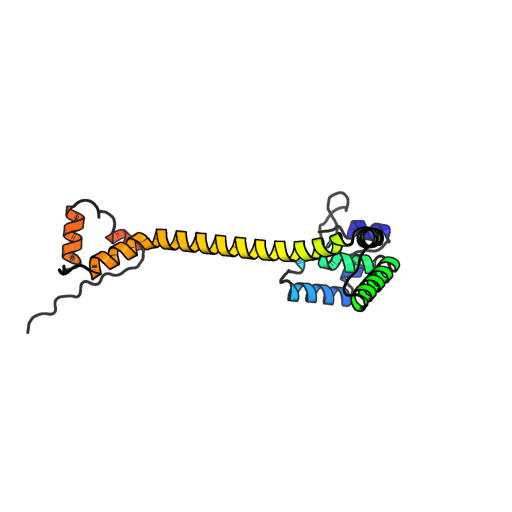78.38 91 THR A CA 1
ATOM 721 C C . THR A 1 91 ? -2.113 -12.874 8.357 1.00 78.38 91 THR A C 1
ATOM 723 O O . THR A 1 91 ? -2.283 -11.803 8.949 1.00 78.38 91 THR A O 1
ATOM 726 N N . ALA A 1 92 ? -1.050 -13.646 8.557 1.00 77.06 92 ALA A N 1
ATOM 727 C CA . ALA A 1 92 ? 0.058 -13.290 9.431 1.00 77.06 92 ALA A CA 1
ATOM 728 C C . ALA A 1 92 ? 1.401 -13.619 8.763 1.00 77.06 92 ALA A C 1
ATOM 730 O O . ALA A 1 92 ? 1.504 -14.448 7.850 1.00 77.06 92 ALA A O 1
ATOM 731 N N . THR A 1 93 ? 2.459 -12.948 9.214 1.00 77.44 93 THR A N 1
ATOM 732 C CA . THR A 1 93 ? 3.829 -13.372 8.910 1.00 77.44 93 THR A CA 1
ATOM 733 C C . THR A 1 93 ? 4.185 -14.579 9.776 1.00 77.44 93 THR A C 1
ATOM 735 O O . THR A 1 93 ? 3.631 -14.748 10.862 1.00 77.44 93 THR A O 1
ATOM 738 N 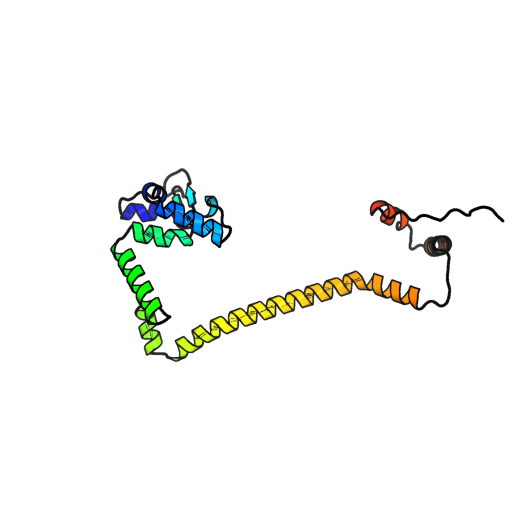N . GLN A 1 94 ? 5.131 -15.405 9.321 1.00 73.94 94 GLN A N 1
ATOM 739 C CA . GLN A 1 94 ? 5.542 -16.618 10.040 1.00 73.94 94 GLN A CA 1
ATOM 740 C C . GLN A 1 94 ? 5.895 -16.368 11.522 1.00 73.94 94 GLN A C 1
ATOM 742 O O . GLN A 1 94 ? 5.352 -17.070 12.374 1.00 73.94 94 GLN A O 1
ATOM 747 N N . PRO A 1 95 ? 6.682 -15.327 11.874 1.00 74.81 95 PRO A N 1
ATOM 748 C CA . PRO A 1 95 ? 7.000 -15.042 13.273 1.00 74.81 95 PRO A CA 1
ATOM 749 C C . PRO A 1 95 ? 5.762 -14.668 14.095 1.00 74.81 95 PRO A C 1
ATOM 751 O O . PRO A 1 95 ? 5.652 -15.025 15.264 1.00 74.81 95 PRO A O 1
ATOM 754 N N . THR A 1 96 ? 4.807 -13.953 13.494 1.00 70.44 96 THR A N 1
ATOM 755 C CA . THR A 1 96 ? 3.555 -13.579 14.162 1.00 70.44 96 THR A CA 1
ATOM 756 C C . THR A 1 96 ? 2.641 -14.789 14.343 1.00 70.44 96 THR A C 1
ATOM 758 O O . THR A 1 96 ? 2.012 -14.911 15.390 1.00 70.44 96 THR A O 1
ATOM 761 N N . LEU A 1 97 ? 2.606 -15.714 13.381 1.00 69.38 97 LEU A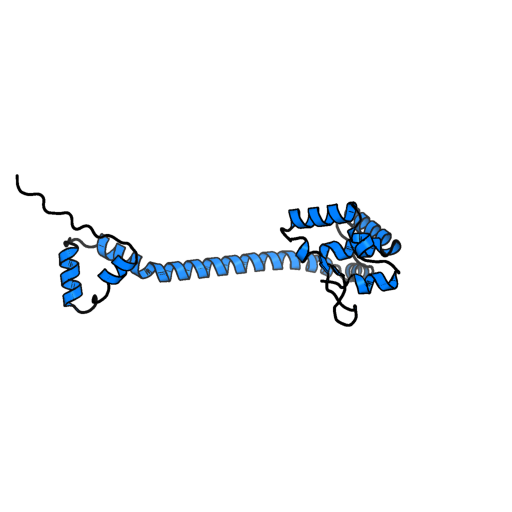 N 1
ATOM 762 C CA . LEU A 1 97 ? 1.854 -16.963 13.501 1.00 69.38 97 LEU A CA 1
ATOM 763 C C . LEU A 1 97 ? 2.418 -17.850 14.621 1.00 69.38 97 LEU A C 1
ATOM 765 O O . LEU A 1 97 ? 1.662 -18.357 15.444 1.00 69.38 97 LEU A O 1
ATOM 769 N N . GLU A 1 98 ? 3.742 -17.978 14.709 1.00 68.12 98 GLU A N 1
ATOM 770 C CA . GLU A 1 98 ? 4.409 -18.692 15.805 1.00 68.12 98 GLU A CA 1
ATOM 771 C C . GLU A 1 98 ? 4.108 -18.050 17.165 1.00 68.12 98 GLU A C 1
ATOM 773 O O . GLU A 1 98 ? 3.805 -18.747 18.133 1.00 68.12 98 GLU A O 1
ATOM 778 N N . GLN A 1 99 ? 4.123 -16.718 17.249 1.00 68.56 99 GLN A N 1
ATOM 779 C CA . GLN A 1 99 ? 3.729 -16.003 18.465 1.00 68.56 99 GLN A CA 1
ATOM 780 C C . GLN A 1 99 ? 2.257 -16.226 18.827 1.00 68.56 99 GLN A C 1
ATOM 782 O O . GLN A 1 99 ? 1.949 -16.333 20.010 1.00 68.56 99 GLN A O 1
ATOM 787 N N . MET A 1 100 ? 1.360 -16.326 17.844 1.00 66.44 100 MET A N 1
ATOM 788 C CA . MET A 1 100 ? -0.060 -16.621 18.071 1.00 66.44 100 MET A CA 1
ATOM 789 C C . MET A 1 100 ? -0.286 -18.053 18.564 1.00 66.44 100 MET A C 1
ATOM 791 O O . MET A 1 100 ? -1.081 -18.255 19.478 1.00 66.44 100 MET A O 1
ATOM 795 N N . ILE A 1 101 ? 0.430 -19.035 18.007 1.00 66.12 101 ILE A N 1
ATOM 796 C CA . ILE A 1 101 ? 0.382 -20.433 18.467 1.00 66.12 101 ILE A CA 1
ATOM 797 C C . ILE A 1 101 ? 0.892 -20.534 19.910 1.00 66.12 101 ILE A C 1
ATOM 799 O O . ILE A 1 101 ? 0.305 -21.238 20.729 1.00 66.12 101 ILE A O 1
ATOM 803 N N . ASN A 1 102 ? 1.958 -19.798 20.230 1.00 66.12 102 ASN A N 1
ATOM 804 C CA . ASN A 1 102 ? 2.580 -19.824 21.551 1.00 66.12 102 ASN A CA 1
ATOM 805 C C . ASN A 1 102 ? 1.866 -18.941 22.592 1.00 66.12 102 ASN A C 1
ATOM 807 O O . ASN A 1 102 ? 2.105 -19.119 23.782 1.00 66.12 102 ASN A O 1
ATOM 811 N N . ASN A 1 103 ? 0.999 -18.010 22.174 1.00 60.06 103 ASN A N 1
ATOM 812 C CA . ASN A 1 103 ? 0.223 -17.132 23.054 1.00 60.06 103 ASN A CA 1
ATOM 813 C C . ASN A 1 103 ? -1.197 -16.895 22.494 1.00 60.06 103 ASN A C 1
ATOM 815 O O . ASN A 1 103 ? -1.427 -15.896 21.801 1.00 60.06 103 ASN A O 1
ATOM 819 N N . PRO A 1 104 ? -2.185 -17.746 22.829 1.00 60.59 104 PRO A N 1
ATOM 820 C CA . PRO A 1 104 ? -3.573 -17.580 22.378 1.00 60.59 104 PRO A CA 1
ATOM 821 C C . PRO A 1 104 ? -4.219 -16.254 22.833 1.00 60.59 104 PRO A C 1
ATOM 823 O O . PRO A 1 104 ? -5.125 -15.747 22.168 1.00 60.59 104 PRO A O 1
ATOM 826 N N . ASP A 1 105 ? -3.708 -15.627 23.900 1.00 58.50 105 ASP A N 1
ATOM 827 C CA . ASP A 1 105 ? -4.136 -14.298 24.362 1.00 58.50 105 ASP A CA 1
ATOM 828 C C . ASP A 1 105 ? -3.796 -13.164 23.380 1.00 58.50 105 ASP A C 1
ATOM 830 O O . ASP A 1 105 ? -4.425 -12.105 23.418 1.00 58.50 105 ASP A O 1
ATOM 834 N N . LEU A 1 106 ? -2.852 -13.364 22.452 1.00 63.72 106 LEU A N 1
ATOM 835 C CA . LEU A 1 106 ? -2.492 -12.348 21.460 1.00 63.72 106 LEU A CA 1
ATOM 836 C C . LEU A 1 106 ? -3.671 -12.055 20.516 1.00 63.72 106 LEU A C 1
ATOM 838 O O . LEU A 1 106 ? -3.956 -10.893 20.221 1.00 63.72 106 LEU A O 1
ATOM 842 N N . VAL A 1 107 ? -4.412 -13.092 20.113 1.00 60.44 107 VAL A N 1
ATOM 843 C CA . VAL A 1 107 ? -5.621 -12.974 19.276 1.00 60.44 107 VAL A CA 1
ATOM 844 C C . VAL A 1 107 ? -6.714 -12.201 20.017 1.00 60.44 107 VAL A C 1
ATOM 846 O O . VAL A 1 107 ? -7.349 -11.308 19.452 1.00 60.44 107 VAL A O 1
ATOM 849 N N . ILE A 1 108 ? -6.885 -12.486 21.311 1.00 60.19 108 ILE A N 1
ATOM 850 C CA . ILE A 1 108 ? -7.829 -11.780 22.181 1.00 60.19 108 ILE A CA 1
ATOM 851 C C . ILE A 1 108 ? -7.411 -10.312 22.330 1.00 60.19 108 ILE A C 1
ATOM 853 O O . ILE A 1 108 ? -8.254 -9.424 22.203 1.00 60.19 108 ILE A O 1
ATOM 857 N N . SER A 1 109 ? -6.120 -10.035 22.527 1.00 59.22 109 SER A N 1
ATOM 858 C CA . SER A 1 109 ? -5.597 -8.674 22.684 1.00 59.22 109 SER A CA 1
ATOM 859 C C . SER A 1 109 ? -5.764 -7.825 21.419 1.00 59.22 109 SER A C 1
ATOM 861 O O . SER A 1 109 ? -6.171 -6.670 21.512 1.00 59.22 109 SER A O 1
ATOM 863 N N . LEU A 1 110 ? -5.558 -8.394 20.225 1.00 63.03 110 LEU A N 1
ATOM 864 C CA . LEU A 1 110 ? -5.785 -7.705 18.950 1.00 63.03 110 LEU A CA 1
ATOM 865 C C . LEU A 1 110 ? -7.271 -7.373 18.752 1.00 63.03 110 LEU A C 1
ATOM 867 O O . LEU A 1 110 ? -7.610 -6.243 18.394 1.00 63.03 110 LEU A O 1
ATOM 871 N N . ALA A 1 111 ? -8.165 -8.313 19.071 1.00 60.62 111 ALA A N 1
ATOM 872 C CA . ALA A 1 111 ? -9.607 -8.074 19.047 1.00 60.62 111 ALA A CA 1
ATOM 873 C C . ALA A 1 111 ? -10.050 -7.027 20.092 1.00 60.62 111 ALA A C 1
ATOM 875 O O . ALA A 1 111 ? -10.959 -6.229 19.843 1.00 60.62 111 ALA A O 1
ATOM 876 N N . GLN A 1 112 ? -9.411 -7.002 21.264 1.00 59.72 112 GLN A N 1
ATOM 877 C CA . GLN A 1 112 ? -9.680 -6.028 22.324 1.00 59.72 112 GLN A CA 1
ATOM 878 C C . GLN A 1 112 ? -9.146 -4.632 21.989 1.00 59.72 112 GLN A C 1
ATOM 880 O O . GLN A 1 112 ? -9.818 -3.648 22.302 1.00 59.72 112 GLN A O 1
ATOM 885 N N . ASN A 1 113 ? -7.990 -4.530 21.330 1.00 59.78 113 ASN A N 1
ATOM 886 C CA . ASN A 1 113 ? -7.405 -3.255 20.918 1.00 59.78 113 ASN A CA 1
ATOM 887 C C . ASN A 1 113 ? -8.312 -2.526 19.922 1.00 59.78 113 ASN A C 1
ATOM 889 O O . ASN A 1 113 ? -8.605 -1.352 20.138 1.00 59.78 113 ASN A O 1
ATOM 893 N N . GLY A 1 114 ? -8.878 -3.229 18.932 1.00 58.91 114 GLY A N 1
ATOM 894 C CA . GLY A 1 114 ? -9.857 -2.635 18.010 1.00 58.91 114 GLY A CA 1
ATOM 895 C C . GLY A 1 114 ? -11.096 -2.076 18.725 1.00 58.91 114 GLY A C 1
ATOM 896 O O . GLY A 1 114 ? -11.499 -0.938 18.490 1.00 58.91 114 GLY A O 1
ATOM 897 N N . LYS A 1 115 ? -11.652 -2.825 19.690 1.00 61.12 115 LYS A N 1
ATOM 898 C CA . LYS A 1 115 ? -12.778 -2.352 20.521 1.00 61.12 115 LYS A CA 1
ATOM 899 C C . LYS A 1 115 ? -12.404 -1.162 21.410 1.00 61.12 115 LYS A C 1
ATOM 901 O O . LYS A 1 115 ? -13.257 -0.334 21.729 1.00 61.12 115 LYS A O 1
ATOM 906 N N . ARG A 1 116 ? -11.152 -1.085 21.868 1.00 60.66 116 ARG A N 1
ATOM 907 C CA . ARG A 1 116 ? -10.663 -0.011 22.741 1.00 60.66 116 ARG A CA 1
ATOM 908 C C . ARG A 1 116 ? -10.433 1.281 21.954 1.00 60.66 116 ARG A C 1
ATOM 910 O O . ARG A 1 116 ? -10.808 2.336 22.454 1.00 60.66 116 ARG A O 1
ATOM 917 N N . GLU A 1 117 ? -9.918 1.199 20.729 1.00 68.12 117 GLU A N 1
ATOM 918 C CA . GLU A 1 117 ? -9.780 2.346 19.820 1.00 68.12 117 GLU A CA 1
ATOM 919 C C . GLU A 1 117 ? -11.138 2.951 19.447 1.00 68.12 117 GLU A C 1
ATOM 921 O O . GLU A 1 117 ? -11.306 4.170 19.492 1.00 68.12 117 GLU A O 1
ATOM 926 N N . GLU A 1 118 ? -12.133 2.114 19.140 1.00 71.81 118 GLU A N 1
ATOM 927 C CA . GLU A 1 118 ? -13.497 2.570 18.852 1.00 71.81 118 GLU A CA 1
ATOM 928 C C . GLU A 1 118 ? -14.125 3.263 20.069 1.00 71.81 118 GLU A C 1
ATOM 930 O O . GLU A 1 118 ? -14.625 4.382 19.957 1.00 71.81 118 GLU A O 1
ATOM 935 N N . LYS A 1 119 ? -14.021 2.654 21.259 1.00 73.50 119 LYS A N 1
ATOM 936 C CA . LYS A 1 119 ? -14.509 3.264 22.506 1.00 73.50 119 LYS A CA 1
ATOM 937 C C . LYS A 1 119 ? -13.812 4.583 22.830 1.00 73.50 119 LYS A C 1
ATOM 939 O O . LYS A 1 119 ? -14.481 5.513 23.265 1.00 73.50 119 LYS A O 1
ATOM 944 N N . GLN A 1 120 ? -12.499 4.678 22.625 1.00 79.44 120 GLN A N 1
ATOM 945 C CA . GLN A 1 120 ? -11.754 5.922 22.839 1.00 79.44 120 GLN A CA 1
ATOM 946 C C . GLN A 1 120 ? -12.184 7.014 21.858 1.00 79.44 120 GLN A C 1
ATOM 948 O O . GLN A 1 120 ? -12.361 8.155 22.271 1.00 79.44 120 GLN A O 1
ATOM 953 N N . ARG A 1 121 ? -12.408 6.676 20.581 1.00 79.00 121 ARG A N 1
ATOM 954 C CA . ARG A 1 121 ? -12.946 7.621 19.590 1.00 79.00 121 ARG A CA 1
ATOM 955 C C . ARG A 1 121 ? -14.326 8.126 19.987 1.00 79.00 121 ARG A C 1
ATOM 957 O O . ARG A 1 121 ? -14.551 9.331 19.949 1.00 79.00 121 ARG A O 1
ATOM 964 N N . LEU A 1 122 ? -15.209 7.222 20.409 1.00 82.56 122 LEU A N 1
ATOM 965 C CA . LEU A 1 122 ? -16.550 7.583 20.856 1.00 82.56 122 LEU A CA 1
ATOM 966 C C . LEU A 1 122 ? -16.500 8.480 22.103 1.00 82.56 122 LEU A C 1
ATOM 968 O O . LEU A 1 122 ? -17.207 9.479 22.161 1.00 82.56 122 LEU A O 1
ATOM 972 N N . ALA A 1 123 ? -15.638 8.157 23.074 1.00 87.50 123 ALA A N 1
ATOM 973 C CA . ALA A 1 123 ? -15.460 8.948 24.291 1.00 87.50 123 ALA A CA 1
ATOM 974 C C . ALA A 1 123 ? -14.928 10.358 23.992 1.00 87.50 123 ALA A C 1
ATOM 976 O O . ALA A 1 123 ? -15.489 11.331 24.482 1.00 87.50 123 ALA A O 1
ATOM 977 N N . LEU A 1 124 ? -13.913 10.475 23.128 1.00 86.44 124 LEU A N 1
ATOM 978 C CA . LEU A 1 124 ? -13.381 11.766 22.683 1.00 86.44 124 LEU A CA 1
ATOM 979 C C . LEU A 1 124 ? -14.425 12.591 21.920 1.00 86.44 124 LEU A C 1
ATOM 981 O O . LEU A 1 124 ? -14.438 13.815 22.017 1.00 86.44 124 LEU A O 1
ATOM 985 N N . GLU A 1 125 ? -15.293 11.947 21.138 1.00 89.44 125 GLU A N 1
ATOM 986 C CA . GLU A 1 125 ? -16.373 12.639 20.432 1.00 89.44 125 GLU A CA 1
ATOM 987 C C . GLU A 1 125 ? -17.467 13.128 21.389 1.00 89.44 125 GLU A C 1
ATOM 989 O O . GLU A 1 125 ? -17.962 14.243 21.227 1.00 89.44 125 GLU A O 1
ATOM 994 N N . VAL A 1 126 ? -17.824 12.327 22.397 1.00 89.19 126 VAL A N 1
ATOM 995 C CA . VAL A 1 126 ? -18.758 12.736 23.457 1.00 89.19 126 VAL A CA 1
ATOM 996 C C . VAL A 1 126 ? -18.185 13.906 24.249 1.00 89.19 126 VAL A C 1
ATOM 998 O O . VAL A 1 126 ? -18.870 14.913 24.392 1.00 89.19 126 VAL A O 1
ATOM 1001 N N . GLU A 1 127 ? -16.923 13.827 24.672 1.00 88.25 127 GLU A N 1
ATOM 1002 C CA . GLU A 1 127 ? -16.254 14.896 25.421 1.00 88.25 127 GLU A CA 1
ATOM 1003 C C . GLU A 1 127 ? -16.204 16.202 24.617 1.00 88.25 127 GLU A C 1
ATOM 1005 O O . GLU A 1 127 ? -16.537 17.268 25.132 1.00 88.25 127 GLU A O 1
ATOM 1010 N N . LYS A 1 128 ? -15.879 16.129 23.320 1.00 89.81 128 LYS A N 1
ATOM 1011 C CA . LYS A 1 128 ? -15.928 17.297 22.428 1.00 89.81 128 LYS A CA 1
ATOM 1012 C C . LYS A 1 128 ? -17.328 17.895 22.327 1.00 89.81 128 LYS A C 1
ATOM 1014 O O . LYS A 1 128 ? -17.468 19.111 22.408 1.00 89.81 128 LYS A O 1
ATOM 1019 N N . LYS A 1 129 ? -18.361 17.060 22.168 1.00 86.12 129 LYS A N 1
ATOM 1020 C CA . LYS A 1 129 ? -19.758 17.520 22.106 1.00 86.12 129 LYS A CA 1
ATOM 1021 C C . LYS A 1 129 ? -20.221 18.126 23.428 1.00 86.12 129 LYS A C 1
ATOM 1023 O O . LYS A 1 129 ? -21.027 19.050 23.418 1.00 86.12 129 LYS A O 1
ATOM 1028 N N . GLU A 1 130 ? -19.752 17.615 24.561 1.00 87.19 130 GLU A N 1
ATOM 1029 C CA . GLU A 1 130 ? -20.041 18.190 25.876 1.00 87.19 130 GLU A CA 1
ATOM 1030 C C . GLU A 1 130 ? -19.355 19.544 26.054 1.00 87.19 130 GLU A C 1
ATOM 1032 O O . GLU A 1 130 ? -20.013 20.499 26.460 1.00 87.19 130 GLU A O 1
ATOM 1037 N N . GLN A 1 131 ? -18.081 19.663 25.673 1.00 84.12 131 GLN A N 1
ATOM 1038 C CA . GLN A 1 131 ? -17.358 20.937 25.691 1.00 84.12 131 GLN A CA 1
ATOM 1039 C C . GLN A 1 131 ? -18.024 21.987 24.792 1.00 84.12 131 GLN A C 1
ATOM 1041 O O . GLN A 1 131 ? -18.222 23.118 25.225 1.00 84.12 131 GLN A O 1
ATOM 1046 N N . GLU A 1 132 ? -18.437 21.607 23.582 1.00 89.25 132 GLU A N 1
ATOM 1047 C CA . GLU A 1 132 ? -19.147 22.492 22.651 1.00 89.25 132 GLU A CA 1
ATOM 1048 C C . GLU A 1 132 ? -20.520 22.924 23.193 1.00 89.25 132 GLU A C 1
ATOM 1050 O O . GLU A 1 132 ? -20.897 24.093 23.112 1.00 89.25 132 GLU A O 1
ATOM 1055 N N . LYS A 1 133 ? -21.274 22.010 23.818 1.00 87.06 133 LYS A N 1
ATOM 1056 C CA . LYS A 1 133 ? -22.530 22.370 24.496 1.00 87.06 133 LYS A CA 1
ATOM 1057 C C . LYS A 1 133 ? -22.296 23.347 25.645 1.00 87.06 133 LYS A C 1
ATOM 1059 O O . LYS A 1 133 ? -23.075 24.283 25.800 1.00 87.06 133 LYS A O 1
ATOM 1064 N N . LEU A 1 134 ? -21.251 23.135 26.445 1.00 87.75 134 LEU A N 1
ATOM 1065 C CA . LEU A 1 134 ? -20.912 24.010 27.567 1.00 87.75 134 LEU A CA 1
ATOM 1066 C C . LEU A 1 134 ? -20.527 25.414 27.090 1.00 87.75 134 LEU A C 1
ATOM 1068 O O . LEU A 1 134 ? -21.022 26.384 27.660 1.00 87.75 134 LEU A O 1
ATOM 1072 N N . SER A 1 135 ? -19.737 25.534 26.017 1.00 88.50 135 SER A N 1
ATOM 1073 C CA . SER A 1 135 ? -19.397 26.844 25.449 1.00 88.50 135 SER A CA 1
ATOM 1074 C C . SER A 1 135 ? -20.629 27.571 24.906 1.00 88.50 135 SER A C 1
ATOM 1076 O O . SER A 1 135 ? -20.806 28.754 25.178 1.00 88.50 135 SER A O 1
ATOM 1078 N N . ILE A 1 136 ? -21.539 26.864 24.224 1.00 85.38 136 ILE A N 1
ATOM 1079 C CA . ILE A 1 136 ? -22.796 27.456 23.732 1.00 85.38 136 ILE A CA 1
ATOM 1080 C C . ILE A 1 136 ? -23.672 27.941 24.897 1.00 85.38 136 ILE A C 1
ATOM 1082 O O . ILE A 1 136 ? -24.259 29.021 24.823 1.00 85.38 136 ILE A O 1
ATOM 1086 N N . ILE A 1 137 ? -23.773 27.171 25.985 1.00 82.75 137 ILE A N 1
ATOM 1087 C CA . ILE A 1 137 ? -24.534 27.573 27.180 1.00 82.75 137 ILE A CA 1
ATOM 1088 C C . ILE A 1 137 ? -23.927 28.832 27.809 1.00 82.75 137 ILE A C 1
ATOM 1090 O O . ILE A 1 137 ? -24.664 29.731 28.210 1.00 82.75 137 ILE A O 1
ATOM 1094 N N . GLU A 1 138 ? -22.599 28.922 27.883 1.00 84.12 138 GLU A N 1
ATOM 1095 C CA . GLU A 1 138 ? -21.913 30.089 28.438 1.00 84.12 138 GLU A CA 1
ATOM 1096 C C . GLU A 1 138 ? -22.131 31.347 27.582 1.00 84.12 138 GLU A C 1
ATOM 1098 O O . GLU A 1 138 ? -22.478 32.399 28.122 1.00 84.12 138 GLU A O 1
ATOM 1103 N N . GLU A 1 139 ? -22.039 31.226 26.255 1.00 85.38 139 GLU A N 1
ATOM 1104 C CA . GLU A 1 139 ? -22.290 32.324 25.311 1.00 85.38 139 GLU A CA 1
ATOM 1105 C C . GLU A 1 139 ? -23.760 32.780 25.295 1.00 85.38 139 GLU A C 1
ATOM 1107 O O . GLU A 1 139 ? -24.045 33.973 25.178 1.00 85.38 139 GLU A O 1
ATOM 1112 N N . THR A 1 140 ? -24.713 31.853 25.441 1.00 81.44 140 THR A N 1
ATOM 1113 C CA . THR A 1 140 ? -26.160 32.150 25.393 1.00 81.44 140 THR A CA 1
ATOM 1114 C C . THR A 1 140 ? -26.755 32.566 26.740 1.00 81.44 140 THR A C 1
ATOM 1116 O O . THR A 1 140 ? -27.849 33.136 26.780 1.00 81.44 140 THR A O 1
ATOM 1119 N N . LYS A 1 141 ? -26.027 32.372 27.847 1.00 86.06 141 LYS A N 1
ATOM 1120 C CA . LYS A 1 141 ? -26.427 32.755 29.211 1.00 86.06 141 LYS A CA 1
ATOM 1121 C C . LYS A 1 141 ? -27.010 34.174 29.342 1.00 86.06 141 LYS A C 1
ATOM 1123 O O . LYS A 1 141 ? -28.083 34.296 29.935 1.00 86.06 141 LYS A O 1
ATOM 1128 N N . PRO A 1 142 ? -26.392 35.252 28.815 1.00 80.12 142 PRO A N 1
ATOM 1129 C CA . PRO A 1 142 ? -26.966 36.595 28.927 1.00 80.12 142 PRO A CA 1
ATOM 1130 C C . PRO A 1 142 ? -28.305 36.746 28.186 1.00 80.12 142 PRO A C 1
ATOM 1132 O O . PRO A 1 142 ? -29.186 37.455 28.670 1.00 80.12 142 PRO A O 1
ATOM 1135 N N . ALA A 1 143 ? -28.493 36.060 27.055 1.00 82.31 143 ALA A N 1
ATOM 1136 C CA . ALA A 1 143 ? -29.742 36.104 26.294 1.00 82.31 143 ALA A CA 1
ATOM 1137 C C . ALA A 1 143 ? -30.880 35.358 27.010 1.00 82.31 143 ALA A C 1
ATOM 1139 O O . ALA A 1 143 ? -32.016 35.836 27.024 1.00 82.31 143 ALA A O 1
ATOM 1140 N N . VAL A 1 144 ? -30.574 34.225 27.653 1.00 84.00 144 VAL A N 1
ATOM 1141 C CA . VAL A 1 144 ? -31.539 33.474 28.475 1.00 84.00 144 VAL A CA 1
ATOM 1142 C C . VAL A 1 144 ? -31.989 34.313 29.670 1.00 84.00 144 VAL A C 1
ATOM 1144 O O . VAL A 1 144 ? -33.187 34.518 29.842 1.00 84.00 144 VAL A O 1
ATOM 1147 N N . VAL A 1 145 ? -31.046 34.890 30.425 1.00 82.19 145 VAL A N 1
ATOM 1148 C CA . VAL A 1 145 ? -31.352 35.763 31.575 1.00 82.19 145 VAL A CA 1
ATOM 1149 C C . VAL A 1 145 ? -32.193 36.968 31.150 1.00 82.19 145 VAL A C 1
ATOM 1151 O O . VAL A 1 145 ? -33.156 37.323 31.824 1.00 82.19 145 VAL A O 1
ATOM 1154 N N . PHE A 1 146 ? -31.867 37.591 30.016 1.00 79.69 146 PHE A N 1
ATOM 1155 C CA . PHE A 1 146 ? -32.665 38.691 29.480 1.00 79.69 146 PHE A CA 1
ATOM 1156 C C . PHE A 1 146 ? -34.098 38.251 29.153 1.00 79.69 146 PHE A C 1
ATOM 1158 O O . PHE A 1 146 ? -35.052 38.913 29.554 1.00 79.69 146 PHE A O 1
ATOM 1165 N N . THR A 1 147 ? -34.257 37.116 28.469 1.00 78.31 147 THR A N 1
ATOM 1166 C CA . THR A 1 147 ? -35.573 36.602 28.065 1.00 78.31 147 THR A CA 1
ATOM 1167 C C . THR A 1 147 ? -36.425 36.228 29.279 1.00 78.31 147 THR A C 1
ATOM 1169 O O . THR A 1 147 ? -37.606 36.572 29.325 1.00 78.31 147 THR A O 1
ATOM 1172 N N . GLU A 1 148 ? -35.840 35.594 30.297 1.00 80.19 148 GLU A N 1
ATOM 1173 C CA . GLU A 1 148 ? -36.523 35.279 31.560 1.00 80.19 148 GLU A CA 1
ATOM 1174 C C . GLU A 1 148 ? -36.964 36.546 32.305 1.00 80.19 148 GLU A C 1
ATOM 1176 O O . GLU A 1 148 ? -38.110 36.640 32.743 1.00 80.19 148 GLU A O 1
ATOM 1181 N N . CYS A 1 149 ? -36.103 37.561 32.400 1.00 76.12 149 CYS A N 1
ATOM 1182 C CA . CYS A 1 149 ? -36.448 38.836 33.034 1.00 76.12 149 CYS A CA 1
ATOM 1183 C C . CYS A 1 149 ? -37.571 39.577 32.290 1.00 76.12 149 CYS A C 1
ATOM 1185 O O . CYS A 1 149 ? -38.463 40.140 32.920 1.00 76.12 149 CYS A O 1
ATOM 1187 N N . VAL A 1 150 ? -37.551 39.574 30.953 1.00 74.50 150 VAL A N 1
ATOM 1188 C CA . VAL A 1 150 ? -38.578 40.247 30.141 1.00 74.50 150 VAL A CA 1
ATOM 1189 C C . VAL A 1 150 ? -39.917 39.514 30.221 1.00 74.50 150 VAL A C 1
ATOM 1191 O O . VAL A 1 150 ? -40.954 40.157 30.346 1.00 74.50 150 VAL A O 1
ATOM 1194 N N . THR A 1 151 ? -39.909 38.181 30.183 1.00 74.38 151 THR A N 1
ATOM 1195 C CA . THR A 1 151 ? -41.140 37.370 30.228 1.00 74.38 151 THR A CA 1
ATOM 1196 C C . THR A 1 151 ? -41.779 37.311 31.615 1.00 74.38 151 THR A C 1
ATOM 1198 O O . THR A 1 151 ? -42.999 37.212 31.712 1.00 74.38 151 THR A O 1
ATOM 1201 N N . SER A 1 152 ? -40.985 37.393 32.686 1.00 76.19 152 SER A N 1
ATOM 1202 C CA . SER A 1 152 ? -41.485 37.406 34.070 1.00 76.19 152 SER A CA 1
ATOM 1203 C C . SER A 1 152 ? -41.904 38.794 34.571 1.00 76.19 152 SER A C 1
ATOM 1205 O O . SER A 1 152 ? -42.543 38.898 35.621 1.00 76.19 152 SER A O 1
ATOM 1207 N N . SER A 1 153 ? -41.582 39.863 33.836 1.00 72.94 153 SER A N 1
ATOM 1208 C CA . SER A 1 153 ? -41.970 41.225 34.202 1.00 72.94 153 SER A CA 1
ATOM 1209 C C . SER A 1 153 ? -43.475 41.439 34.032 1.00 72.94 153 SER A C 1
ATOM 1211 O O . SER A 1 153 ? -44.035 41.264 32.953 1.00 72.94 153 SER A O 1
ATOM 1213 N N . SER A 1 154 ? -44.133 41.889 35.099 1.00 68.06 154 SER A N 1
ATOM 1214 C CA . SER A 1 154 ? -45.557 42.254 35.103 1.00 68.06 154 SER A CA 1
ATOM 1215 C C . SER A 1 154 ? -45.827 43.672 34.583 1.00 68.06 154 SER A C 1
ATOM 1217 O O . SER A 1 154 ? -46.982 44.071 34.444 1.00 68.06 154 SER A O 1
ATOM 1219 N N . THR A 1 155 ? -44.773 44.434 34.284 1.00 62.59 155 THR A N 1
ATOM 1220 C CA . THR A 1 155 ? -44.838 45.822 33.810 1.00 62.59 155 THR A CA 1
ATOM 1221 C C . THR A 1 155 ? -44.243 45.948 32.413 1.00 62.59 155 THR A C 1
ATOM 1223 O O . THR A 1 155 ? -43.231 45.309 32.115 1.00 62.59 155 THR A O 1
ATOM 1226 N N . ASN A 1 156 ? -44.831 46.801 31.574 1.00 69.81 156 ASN A N 1
ATOM 1227 C CA . ASN A 1 156 ? -44.319 47.131 30.246 1.00 69.81 156 ASN A CA 1
ATOM 1228 C C . ASN A 1 156 ? -43.677 48.529 30.230 1.00 69.81 156 ASN A C 1
ATOM 1230 O O . ASN A 1 156 ? -44.004 49.403 31.028 1.00 69.81 156 ASN A O 1
ATOM 1234 N N . ILE A 1 157 ? -42.728 48.730 29.320 1.00 72.38 157 ILE A N 1
ATOM 1235 C CA . ILE A 1 157 ? -42.088 50.022 29.070 1.00 72.38 157 ILE A CA 1
ATOM 1236 C C . ILE A 1 157 ? -41.840 50.156 27.569 1.00 72.38 157 ILE A C 1
ATOM 1238 O O . ILE A 1 157 ? -41.522 49.171 26.900 1.00 72.38 157 ILE A O 1
ATOM 1242 N N . LEU A 1 158 ? -41.985 51.367 27.031 1.00 73.38 158 LEU A N 1
ATOM 1243 C CA . LEU A 1 158 ? -41.613 51.644 25.647 1.00 73.38 158 LEU A CA 1
ATOM 1244 C C . LEU A 1 158 ? -40.092 51.531 25.490 1.00 73.38 158 LEU A C 1
ATOM 1246 O O . LEU A 1 158 ? -39.326 52.038 26.312 1.00 73.38 158 LEU A O 1
ATOM 1250 N N . ILE A 1 159 ? -39.645 50.893 24.407 1.00 70.75 159 ILE A N 1
ATOM 1251 C CA . ILE A 1 159 ? -38.219 50.632 24.134 1.00 70.75 159 ILE A CA 1
ATOM 1252 C C . ILE A 1 159 ? -37.410 51.940 24.126 1.00 70.75 159 ILE A C 1
ATOM 1254 O O . ILE A 1 159 ? -36.295 51.986 24.650 1.00 70.75 159 ILE A O 1
ATOM 1258 N N . GLY A 1 160 ? -37.999 53.024 23.610 1.00 67.50 160 GLY A N 1
ATOM 1259 C CA . GLY A 1 160 ? -37.391 54.354 23.606 1.00 67.50 160 GLY A CA 1
ATOM 1260 C C . GLY A 1 160 ? -37.165 54.945 25.003 1.00 67.50 160 GLY A C 1
ATOM 1261 O O . GLY A 1 160 ? -36.140 55.585 25.237 1.00 67.50 160 GLY A O 1
ATOM 1262 N N . ASP A 1 161 ? -38.063 54.704 25.960 1.00 65.19 161 ASP A N 1
ATOM 1263 C CA . ASP A 1 161 ? -37.918 55.217 27.329 1.00 65.19 161 ASP A CA 1
ATOM 1264 C C . ASP A 1 161 ? -36.980 54.350 28.173 1.00 65.19 161 ASP A C 1
ATOM 1266 O O . ASP A 1 161 ? -36.191 54.877 28.964 1.00 65.19 161 ASP A O 1
ATOM 1270 N N . LEU A 1 162 ? -36.956 53.036 27.921 1.00 70.62 162 LEU A N 1
ATOM 1271 C CA . LEU A 1 162 ? -35.932 52.145 28.465 1.00 70.62 162 LEU A CA 1
ATOM 1272 C C . LEU A 1 162 ? -34.529 52.568 27.998 1.00 70.62 162 LEU A C 1
ATOM 1274 O O . LEU A 1 162 ? -33.610 52.668 28.812 1.00 70.62 162 LEU A O 1
ATOM 1278 N N . ALA A 1 163 ? -34.362 52.891 26.711 1.00 65.88 163 ALA A N 1
ATOM 1279 C CA . ALA A 1 163 ? -33.093 53.375 26.170 1.00 65.88 163 ALA A CA 1
ATOM 1280 C C . ALA A 1 163 ? -32.612 54.661 26.870 1.00 65.88 163 ALA A C 1
ATOM 1282 O O . ALA A 1 163 ? -31.423 54.786 27.187 1.00 65.88 163 ALA A O 1
ATOM 1283 N N . LYS A 1 164 ? -33.524 55.595 27.180 1.00 71.38 164 LYS A N 1
ATOM 1284 C CA . LYS A 1 164 ? -33.202 56.818 27.937 1.00 71.38 164 LYS A CA 1
ATOM 1285 C C . LYS A 1 164 ? -32.742 56.496 29.364 1.00 71.38 164 LYS A C 1
ATOM 1287 O O . LYS A 1 164 ? -31.711 57.019 29.788 1.00 71.38 164 LYS A O 1
ATOM 1292 N N . LEU A 1 165 ? -33.441 55.603 30.072 1.00 66.44 165 LEU A N 1
ATOM 1293 C CA . LEU A 1 165 ? -33.100 55.193 31.445 1.00 66.44 165 LEU A CA 1
ATOM 1294 C C . LEU A 1 165 ? -31.714 54.540 31.544 1.00 66.44 165 LEU A C 1
ATOM 1296 O O . LEU A 1 165 ? -30.922 54.887 32.421 1.00 66.44 165 LEU A O 1
ATOM 1300 N N . ILE A 1 166 ? -31.380 53.624 30.631 1.00 63.97 166 ILE A N 1
ATOM 1301 C CA . ILE A 1 166 ? -30.071 52.948 30.650 1.00 63.97 166 ILE A CA 1
ATOM 1302 C C . ILE A 1 166 ? -28.942 53.931 30.278 1.00 63.97 166 ILE A C 1
ATOM 1304 O O . ILE A 1 166 ? -27.841 53.857 30.829 1.00 63.97 166 ILE A O 1
ATOM 1308 N N . THR A 1 167 ? -29.219 54.901 29.398 1.00 61.59 167 THR A N 1
ATOM 1309 C CA . THR A 1 167 ? -28.263 55.963 29.035 1.00 61.59 167 THR A CA 1
ATOM 1310 C C . THR A 1 167 ? -27.982 56.908 30.208 1.00 61.59 167 THR A C 1
ATOM 1312 O O . THR A 1 167 ? -26.831 57.294 30.415 1.00 61.59 167 THR A O 1
ATOM 1315 N N . GLN A 1 168 ? -28.996 57.241 31.013 1.00 61.81 168 GLN A N 1
ATOM 1316 C CA . GLN A 1 168 ? -28.840 58.067 32.219 1.00 61.81 168 GLN A CA 1
ATOM 1317 C C . GLN A 1 168 ? -28.033 57.364 33.325 1.00 61.81 168 GLN A C 1
ATOM 1319 O O . GLN A 1 168 ? -27.259 58.021 34.015 1.00 61.81 168 GLN A O 1
ATOM 1324 N N . ASN A 1 169 ? -28.127 56.034 33.432 1.00 58.88 169 ASN A N 1
ATOM 1325 C CA . ASN A 1 169 ? -27.368 55.225 34.398 1.00 58.88 169 ASN A CA 1
ATOM 1326 C C . ASN A 1 169 ? -25.930 54.877 33.948 1.00 58.88 169 ASN A C 1
ATOM 1328 O O . ASN A 1 169 ? -25.250 54.083 34.594 1.00 58.88 169 ASN A O 1
ATOM 1332 N N . GLY A 1 170 ? -25.440 55.468 32.852 1.00 52.44 170 GLY A N 1
ATOM 1333 C CA . GLY A 1 170 ? -24.017 55.474 32.485 1.00 52.44 170 GLY A CA 1
ATOM 1334 C C . GLY A 1 170 ? -23.472 54.246 31.741 1.00 52.44 170 GLY A C 1
ATOM 1335 O O . GLY A 1 170 ? -22.339 54.303 31.267 1.00 52.44 170 GLY A O 1
ATOM 1336 N N . ASN A 1 171 ? -24.250 53.173 31.554 1.00 52.44 171 ASN A N 1
ATOM 1337 C CA . ASN A 1 171 ? -23.747 51.895 31.012 1.00 52.44 171 ASN A CA 1
ATOM 1338 C C . ASN A 1 171 ? -23.952 51.669 29.496 1.00 52.44 171 ASN A C 1
ATOM 1340 O O . ASN A 1 171 ? -23.538 50.633 28.983 1.00 52.44 171 ASN A O 1
ATOM 1344 N N . PHE A 1 172 ? -24.549 52.605 28.745 1.00 49.31 172 PHE A N 1
ATOM 1345 C CA . PHE A 1 172 ? -24.936 52.384 27.334 1.00 49.31 172 PHE A CA 1
ATOM 1346 C C . PHE A 1 172 ? -24.358 53.395 26.328 1.00 49.31 172 PHE A C 1
ATOM 1348 O O . PHE A 1 172 ? -25.031 53.802 25.387 1.00 49.31 172 PHE A O 1
ATOM 1355 N N . ARG A 1 173 ? -23.096 53.823 26.468 1.00 48.00 173 ARG A N 1
ATOM 1356 C CA . ARG A 1 173 ? -22.514 54.795 25.514 1.00 48.00 173 ARG A CA 1
ATOM 1357 C C . ARG A 1 173 ? -22.287 54.259 24.083 1.00 48.00 173 ARG A C 1
ATOM 1359 O O . ARG A 1 173 ? -22.192 55.074 23.174 1.00 48.00 173 ARG A O 1
ATOM 1366 N N . ASN A 1 174 ? -22.279 52.936 23.851 1.00 49.22 174 ASN A N 1
ATOM 1367 C CA . ASN A 1 174 ? -21.884 52.341 22.555 1.00 49.22 174 ASN A CA 1
ATOM 1368 C C . ASN A 1 174 ? -22.895 51.338 21.939 1.00 49.22 174 ASN A C 1
ATOM 1370 O O . ASN A 1 174 ? -22.588 50.697 20.937 1.00 49.22 174 ASN A O 1
ATOM 1374 N N . GLY A 1 175 ? -24.093 51.164 22.513 1.00 48.81 175 GLY A N 1
ATOM 1375 C CA . GLY A 1 175 ? -25.012 50.080 22.118 1.00 48.81 175 GLY A CA 1
ATOM 1376 C C . GLY A 1 175 ? -25.734 50.286 20.778 1.00 48.81 175 GLY A C 1
ATOM 1377 O O . GLY A 1 175 ? -25.827 49.360 19.974 1.00 48.81 175 GLY A O 1
ATOM 1378 N N . PHE A 1 176 ? -26.198 51.507 20.487 1.00 50.59 176 PHE A N 1
ATOM 1379 C CA . PHE A 1 176 ? -26.917 51.808 19.237 1.00 50.59 176 PHE A CA 1
ATOM 1380 C C . PHE A 1 176 ? -26.003 51.833 18.006 1.00 50.59 176 PHE A C 1
ATOM 1382 O O . PHE A 1 176 ? -26.409 51.398 16.930 1.00 50.59 176 PHE A O 1
ATOM 1389 N N . SER A 1 177 ? -24.763 52.311 18.153 1.00 49.50 177 SER A N 1
ATOM 1390 C CA . SER A 1 177 ? -23.748 52.255 17.094 1.00 49.50 177 SER A CA 1
ATOM 1391 C C . SER A 1 177 ? -23.322 50.815 16.804 1.00 49.50 177 SER A C 1
ATOM 1393 O O . SER A 1 177 ? -23.168 50.456 15.638 1.00 49.50 177 SER A O 1
ATOM 1395 N N . HIS A 1 178 ? -23.223 49.971 17.838 1.00 47.72 178 HIS A N 1
ATOM 1396 C CA . HIS A 1 178 ? -22.944 48.542 17.693 1.00 47.72 178 HIS A CA 1
ATOM 1397 C C . HIS A 1 178 ? -24.092 47.794 16.990 1.00 47.72 178 HIS A C 1
ATOM 1399 O O . HIS A 1 178 ? -23.843 47.088 16.014 1.00 47.72 178 HIS A O 1
ATOM 1405 N N . CYS A 1 179 ? -25.352 48.032 17.375 1.00 47.59 179 CYS A N 1
ATOM 1406 C CA . CYS A 1 179 ? -26.517 47.424 16.712 1.00 47.59 179 CYS A CA 1
ATOM 1407 C C . CYS A 1 179 ? -26.668 47.881 15.249 1.00 47.59 179 CYS A C 1
ATOM 1409 O O . CYS A 1 179 ? -26.931 47.057 14.373 1.00 47.59 179 CYS A O 1
ATOM 1411 N N . LYS A 1 180 ? -26.411 49.168 14.952 1.00 49.50 180 LYS A N 1
ATOM 1412 C CA . LYS A 1 180 ? -26.360 49.677 13.568 1.00 49.50 180 LYS A CA 1
ATOM 1413 C C . LYS A 1 180 ? -25.211 49.067 12.755 1.00 49.50 180 LYS A C 1
ATOM 1415 O O . LYS A 1 180 ? -25.414 48.780 11.581 1.00 49.50 180 LYS A O 1
ATOM 1420 N N . SER A 1 181 ? -24.036 48.821 13.352 1.00 47.16 181 SER A N 1
ATOM 1421 C CA . SER A 1 181 ? -22.917 48.143 12.664 1.00 47.16 181 SER A CA 1
ATOM 1422 C C . SER A 1 181 ? -23.177 46.663 12.360 1.00 47.16 181 SER A C 1
ATOM 1424 O O . SER A 1 181 ? -22.577 46.126 11.435 1.00 47.16 181 SER A O 1
ATOM 1426 N N . GLN A 1 182 ? -24.096 46.022 13.093 1.00 45.88 182 GLN A N 1
ATOM 1427 C CA . GLN A 1 182 ? -24.541 44.643 12.855 1.00 45.88 182 GLN A CA 1
ATOM 1428 C C . GLN A 1 182 ? -25.800 44.550 11.969 1.00 45.88 182 GLN A C 1
ATOM 1430 O O . GLN A 1 182 ? -26.342 43.464 11.786 1.00 45.88 182 GLN A O 1
ATOM 1435 N N . GLY A 1 183 ? -26.265 45.665 11.391 1.00 38.03 183 GLY A N 1
ATOM 1436 C CA . GLY A 1 183 ? -27.366 45.675 10.419 1.00 38.03 183 GLY A CA 1
ATOM 1437 C C . GLY A 1 183 ? -28.778 45.597 11.015 1.00 38.03 183 GLY A C 1
ATOM 1438 O O . GLY A 1 183 ? -29.733 45.388 10.271 1.00 38.03 183 GLY A O 1
ATOM 1439 N N . VAL A 1 184 ? -28.941 45.781 12.330 1.00 43.31 184 VAL A N 1
ATOM 1440 C CA . VAL A 1 184 ? -30.257 45.763 12.989 1.00 43.31 184 VAL A CA 1
ATOM 1441 C C . VAL A 1 184 ? -30.923 47.140 12.864 1.00 43.31 184 VAL A C 1
ATOM 1443 O O . VAL A 1 184 ? -30.421 48.134 13.394 1.00 43.31 184 VAL A O 1
ATOM 1446 N N . VAL A 1 185 ? -32.062 47.206 12.166 1.00 41.88 185 VAL A N 1
ATOM 1447 C CA . VAL A 1 185 ? -32.879 48.424 12.008 1.00 41.88 185 VAL A CA 1
ATOM 1448 C C . VAL A 1 185 ? -34.001 48.409 13.045 1.00 41.88 185 VAL A C 1
ATOM 1450 O O . VAL A 1 185 ? -34.938 47.624 12.940 1.00 41.88 185 VAL A O 1
ATOM 1453 N N . ILE A 1 186 ? -33.907 49.277 14.054 1.00 46.19 186 ILE A N 1
ATOM 1454 C CA . ILE A 1 186 ? -34.995 49.512 15.011 1.00 46.19 186 ILE A CA 1
ATOM 1455 C C . ILE A 1 186 ? -35.904 50.575 14.388 1.00 46.19 186 ILE A C 1
ATOM 1457 O O . ILE A 1 186 ? -35.515 51.738 14.295 1.00 46.19 186 ILE A O 1
ATOM 1461 N N . HIS A 1 187 ? -37.071 50.162 13.892 1.00 35.75 187 HIS A N 1
ATOM 1462 C CA . HIS A 1 187 ? -38.117 51.087 13.465 1.00 35.75 187 HIS A CA 1
ATOM 1463 C C . HIS A 1 187 ? -38.912 51.524 14.698 1.00 35.75 187 HIS A C 1
ATOM 1465 O O . HIS A 1 187 ? -39.619 50.708 15.285 1.00 35.75 187 HIS A O 1
ATOM 1471 N N . ASP A 1 188 ? -38.827 52.803 15.061 1.00 38.84 188 ASP A N 1
ATOM 1472 C CA . ASP A 1 188 ? -39.887 53.432 15.844 1.00 38.84 188 ASP A CA 1
ATOM 1473 C C . ASP A 1 188 ? -41.084 53.571 14.897 1.00 38.84 188 ASP A C 1
ATOM 1475 O O . ASP A 1 188 ? -40.997 54.235 13.859 1.00 38.84 188 ASP A O 1
ATOM 1479 N N . THR A 1 189 ? -42.178 52.864 15.173 1.00 35.06 189 THR A N 1
ATOM 1480 C CA . THR A 1 189 ? -43.427 53.077 14.435 1.00 35.06 189 THR A CA 1
ATOM 1481 C C . THR A 1 189 ? -43.856 54.535 14.615 1.00 35.06 189 THR A C 1
ATOM 1483 O O . THR A 1 189 ? -43.922 54.988 15.757 1.00 35.06 189 THR A O 1
ATOM 1486 N N . PRO A 1 190 ? -44.125 55.281 13.528 1.00 40.09 190 PRO A N 1
ATOM 1487 C CA . PRO A 1 190 ? -44.573 56.659 13.631 1.00 40.09 190 PRO A CA 1
ATOM 1488 C C . PRO A 1 190 ? -46.011 56.699 14.149 1.00 40.09 190 PRO A C 1
ATOM 1490 O O . PRO A 1 190 ? -46.858 55.936 13.678 1.00 40.09 190 PRO A O 1
ATOM 1493 N N . ASP A 1 191 ? -46.270 57.612 15.084 1.00 39.62 191 ASP A N 1
ATOM 1494 C CA . ASP A 1 191 ? -47.617 58.019 15.472 1.00 39.62 191 ASP A CA 1
ATOM 1495 C C . ASP A 1 191 ? -48.404 58.402 14.211 1.00 39.62 191 ASP A C 1
ATOM 1497 O O . ASP A 1 191 ? -48.102 59.391 13.534 1.00 39.62 191 ASP A O 1
ATOM 1501 N N . ALA A 1 192 ? -49.401 57.589 13.869 1.00 34.72 192 ALA A N 1
ATOM 1502 C CA . ALA A 1 192 ? -50.454 58.003 12.964 1.00 34.72 192 ALA A CA 1
ATOM 1503 C C . ALA A 1 192 ? -51.418 58.907 13.744 1.00 34.72 19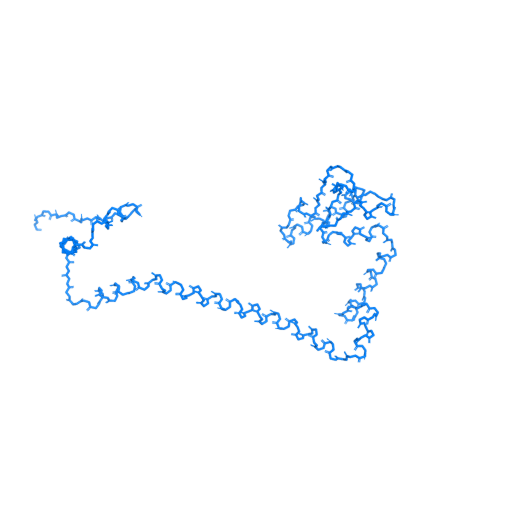2 ALA A C 1
ATOM 1505 O O . ALA A 1 192 ? -51.848 58.570 14.845 1.00 34.72 192 ALA A O 1
ATOM 1506 N N . MET A 1 193 ? -51.689 60.067 13.145 1.00 37.06 193 MET A N 1
ATOM 1507 C CA . MET A 1 193 ? -52.623 61.108 13.571 1.00 37.06 193 MET A CA 1
ATOM 1508 C C . MET A 1 193 ? -54.019 60.569 13.938 1.00 37.06 193 MET A C 1
ATOM 1510 O O . MET A 1 193 ? -54.470 59.584 13.358 1.00 37.06 193 MET A O 1
ATOM 1514 N N . GLU A 1 194 ? -54.678 61.268 14.868 1.00 37.09 194 GLU A N 1
ATOM 1515 C CA . GLU A 1 194 ? -56.042 61.041 15.375 1.00 37.09 194 GLU A CA 1
ATOM 1516 C C . GLU A 1 194 ? -57.105 60.832 14.276 1.00 37.09 194 GLU A C 1
ATOM 1518 O O . GLU A 1 194 ? -57.241 61.668 13.382 1.00 37.09 194 GLU A O 1
ATOM 1523 N N . GLU A 1 195 ? -57.892 59.756 14.404 1.00 32.84 195 GLU A N 1
ATOM 1524 C CA . GLU A 1 195 ? -59.350 59.775 14.668 1.00 32.84 195 GLU A CA 1
ATOM 1525 C C . GLU A 1 195 ? -59.808 58.427 15.257 1.00 32.84 195 GLU A C 1
ATOM 1527 O O . GLU A 1 195 ? -59.371 57.368 14.747 1.00 32.84 195 GLU A O 1
#

Secondary structure (DSSP, 8-state):
-EEHHHHHHHTT--HHHHHTSHHHHHHHHHHHHHH---HHHHEEEE-S-GGGT-EEEE-HHHHHHHHHHH-HHHHHHHHHHHHHHHHHS----HHHHHHHHH-THHHHHHHHHHHHHHHHHHHHHHHHHHHHHHHHHHHHHHHHHHHHHHHH-S----HHHHHHHHHHTT--SSHHHHHHHTT--------PPP-

pLDDT: mean 78.33, std 17.77, range [32.84, 97.25]

Radius of gyration: 34.03 Å; chains: 1; bounding box: 80×82×53 Å

Sequence (195 aa):
MVNATQLAKIYGKRPNDYLSLPATNQLINAITRKYGISENQLVISKAGSSHNGGGTWMHRLIVVDFCQWLDIDLKLWCTEKLDELMRYGMTATQPTLEQMINNPDLVISLAQNGKREEKQRLALEVEKKEQEKLSIIEETKPAVVFTECVTSSSTNILIGDLAKLITQNGNFRNGFSHCKSQGVVIHDTPDAMEE

Foldseek 3Di:
DAFLQVVLVVLVDAVVVVCPDPVLVVQLVVCCVPPVDDSCRQWPAADDDVVVVGHIDGDPSSVLVSVCVSDVVSVVVVVVQVVVCVVPVDGDDPVVVVVCVVDVCVVVVVVVVVVVVVVVVVVVVVVVVVVVVVVVCVVCVVVVVVVVVVVPDPDDDDPVVVVVVVVVVPDPPCPVVVCVVVVHDDDPDDDDDDD